Protein AF-A0A7W0YUR3-F1 (afdb_monomer_lite)

Structure (mmCIF, N/CA/C/O backbone):
data_AF-A0A7W0YUR3-F1
#
_entry.id   AF-A0A7W0YUR3-F1
#
loop_
_atom_site.group_PDB
_atom_site.id
_atom_site.type_symbol
_atom_site.label_atom_id
_atom_site.label_alt_id
_atom_site.label_comp_id
_atom_site.label_asym_id
_atom_site.label_entity_id
_atom_site.label_seq_id
_atom_site.pdbx_PDB_ins_code
_atom_site.Cartn_x
_atom_site.Cartn_y
_atom_site.Cartn_z
_atom_site.occupancy
_atom_site.B_iso_or_equiv
_atom_site.auth_seq_id
_atom_site.auth_comp_id
_atom_site.auth_asym_id
_atom_site.auth_atom_id
_atom_site.pdbx_PDB_model_num
ATOM 1 N N . VAL A 1 1 ? -38.633 -16.819 11.356 1.00 71.12 1 VAL A N 1
ATOM 2 C CA . VAL A 1 1 ? -40.010 -16.792 10.801 1.00 71.12 1 VAL A CA 1
ATOM 3 C C . VAL A 1 1 ? -40.725 -18.038 11.294 1.00 71.12 1 VAL A C 1
ATOM 5 O O . VAL A 1 1 ? -40.141 -19.106 11.137 1.00 71.12 1 VAL A O 1
ATOM 8 N N . PRO A 1 2 ? -41.912 -17.927 11.906 1.00 7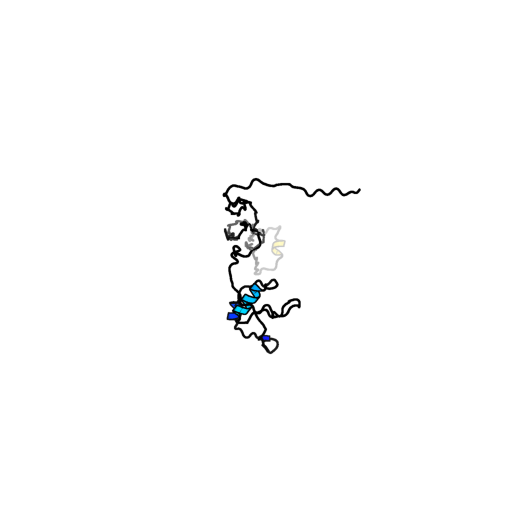2.00 2 PRO A N 1
ATOM 9 C CA . PRO A 1 2 ? -42.678 -19.082 12.373 1.00 72.00 2 PRO A CA 1
ATOM 10 C C . PRO A 1 2 ? -43.077 -20.022 11.225 1.00 72.00 2 PRO A C 1
ATOM 12 O O . PRO A 1 2 ? -43.450 -19.557 10.147 1.00 72.00 2 PRO A O 1
ATOM 15 N N . LEU A 1 3 ? -43.016 -21.337 11.463 1.00 72.31 3 LEU A N 1
ATOM 16 C CA . LEU A 1 3 ? -43.303 -22.373 10.456 1.00 72.31 3 LEU A CA 1
ATOM 17 C C . LEU A 1 3 ? -44.626 -23.121 10.681 1.00 72.31 3 LEU A C 1
ATOM 19 O O . LEU A 1 3 ? -44.983 -23.960 9.863 1.00 72.31 3 LEU A O 1
ATOM 23 N N . ARG A 1 4 ? -45.369 -22.794 11.750 1.00 63.25 4 ARG A N 1
ATOM 24 C CA . ARG A 1 4 ? -46.594 -23.491 12.202 1.00 63.25 4 ARG A CA 1
ATOM 25 C C . ARG A 1 4 ? -47.672 -23.659 11.122 1.00 63.25 4 ARG A C 1
ATOM 27 O O . ARG A 1 4 ? -48.471 -24.581 11.184 1.00 63.25 4 ARG A O 1
ATOM 34 N N . ASP A 1 5 ? -47.665 -22.782 10.124 1.00 63.81 5 ASP A N 1
ATOM 35 C CA . ASP A 1 5 ? -48.624 -22.751 9.019 1.00 63.81 5 ASP A CA 1
ATOM 36 C C . ASP A 1 5 ? -47.947 -22.817 7.636 1.00 63.81 5 ASP A C 1
ATOM 38 O O . ASP A 1 5 ? -48.575 -22.520 6.614 1.00 63.81 5 ASP A O 1
ATOM 42 N N . ALA A 1 6 ? -46.656 -23.164 7.592 1.00 73.06 6 ALA A N 1
ATOM 43 C CA . ALA A 1 6 ? -45.910 -23.292 6.349 1.00 73.06 6 ALA A CA 1
ATOM 44 C C . ALA A 1 6 ? -46.325 -24.564 5.597 1.00 73.06 6 ALA A C 1
ATOM 46 O O . ALA A 1 6 ? -46.452 -25.636 6.184 1.00 73.06 6 ALA A O 1
ATOM 47 N N . SER A 1 7 ? -46.526 -24.448 4.287 1.00 75.12 7 SER A N 1
ATOM 48 C CA . SER A 1 7 ? -46.815 -25.587 3.415 1.00 75.12 7 SER A CA 1
ATOM 49 C C . SER A 1 7 ? -45.568 -25.981 2.637 1.00 75.12 7 SER A C 1
ATOM 51 O O . SER A 1 7 ? -44.917 -25.116 2.047 1.00 75.12 7 SER A O 1
ATOM 53 N N . GLU A 1 8 ? -45.262 -27.269 2.577 1.00 77.88 8 GLU A N 1
ATOM 54 C CA . GLU A 1 8 ? -44.234 -27.789 1.681 1.00 77.88 8 GLU A CA 1
ATOM 55 C C . GLU A 1 8 ? -44.842 -28.072 0.301 1.00 77.88 8 GLU A C 1
ATOM 57 O O . GLU A 1 8 ? -45.860 -28.754 0.185 1.00 77.88 8 GLU A O 1
ATOM 62 N N . GLN A 1 9 ? -44.238 -27.518 -0.748 1.00 75.50 9 GLN A N 1
ATOM 63 C CA . GLN A 1 9 ? -44.627 -27.751 -2.136 1.00 75.50 9 GLN A CA 1
ATOM 64 C C . GLN A 1 9 ? -43.358 -27.922 -2.972 1.00 75.50 9 GLN A C 1
ATOM 66 O O . GLN A 1 9 ? -42.485 -27.059 -2.933 1.00 75.50 9 GLN A O 1
ATOM 71 N N . ASP A 1 10 ? -43.239 -29.036 -3.700 1.00 69.81 10 ASP A N 1
ATOM 72 C CA . ASP A 1 10 ? -42.103 -29.336 -4.590 1.00 69.81 10 ASP A CA 1
ATOM 73 C C . ASP A 1 10 ? -40.717 -29.215 -3.915 1.00 69.81 10 ASP A C 1
ATOM 75 O O . ASP A 1 10 ? -39.753 -28.732 -4.509 1.00 69.81 10 ASP A O 1
ATOM 79 N N . GLY A 1 11 ? -40.614 -29.624 -2.643 1.00 75.25 11 GLY A N 1
ATOM 80 C CA . GLY A 1 11 ? -39.379 -29.527 -1.852 1.00 75.25 11 GLY A CA 1
ATOM 81 C C . GLY A 1 11 ? -39.018 -28.104 -1.404 1.00 75.25 11 GLY A C 1
ATOM 82 O O . GLY A 1 11 ? -37.920 -27.879 -0.893 1.00 75.25 11 GLY A O 1
ATOM 83 N N . ALA A 1 12 ? -39.921 -27.133 -1.584 1.00 71.44 12 ALA A N 1
ATOM 84 C CA . ALA A 1 12 ? -39.782 -25.767 -1.099 1.00 71.44 12 ALA A CA 1
ATOM 85 C C . ALA A 1 12 ? -40.772 -25.482 0.040 1.00 71.44 12 ALA A C 1
ATOM 87 O O . ALA A 1 12 ? -41.981 -25.694 -0.076 1.00 71.44 12 ALA A O 1
ATOM 88 N N . LEU A 1 13 ? -40.252 -24.945 1.144 1.00 77.38 13 LEU A N 1
ATOM 89 C CA . LEU A 1 13 ? -41.055 -24.516 2.283 1.00 77.38 13 LEU A CA 1
ATOM 90 C C . LEU A 1 13 ? -41.658 -23.132 2.008 1.00 77.38 13 LEU A C 1
ATOM 92 O O . LEU A 1 13 ? -40.931 -22.152 1.827 1.00 77.38 13 LEU A O 1
ATOM 96 N N . ARG A 1 14 ? -42.989 -23.032 1.998 1.00 75.44 14 ARG A N 1
ATOM 97 C CA . ARG A 1 14 ? -43.714 -21.780 1.764 1.00 75.44 14 ARG A CA 1
ATOM 98 C C . ARG A 1 14 ? -44.382 -21.303 3.045 1.00 75.44 14 ARG A C 1
ATOM 100 O O . ARG A 1 14 ? -45.355 -21.891 3.506 1.00 75.44 14 ARG A O 1
ATOM 107 N N . ALA A 1 15 ? -43.876 -20.209 3.605 1.00 79.56 15 ALA A N 1
ATOM 108 C CA . ALA A 1 15 ? -44.543 -19.511 4.699 1.00 79.56 15 ALA A CA 1
ATOM 109 C C . ALA A 1 15 ? -45.752 -18.712 4.178 1.00 79.56 15 ALA A C 1
ATOM 111 O O . ALA A 1 15 ? -45.754 -18.251 3.036 1.00 79.56 15 ALA A O 1
ATOM 112 N N . ARG A 1 16 ? -46.763 -18.502 5.032 1.00 76.00 16 ARG A N 1
ATOM 113 C CA . ARG A 1 16 ? -47.953 -17.683 4.717 1.00 76.00 16 ARG A CA 1
ATOM 114 C C . ARG A 1 16 ? -47.702 -16.169 4.739 1.00 76.00 16 ARG A C 1
ATOM 116 O O . ARG A 1 16 ? -48.628 -15.404 4.501 1.00 76.00 16 ARG A O 1
ATOM 123 N N . PHE A 1 17 ? -46.474 -15.742 5.028 1.00 78.38 17 PHE A N 1
ATOM 124 C CA . PHE A 1 17 ? -46.096 -14.335 5.132 1.00 78.38 17 PHE A CA 1
ATOM 125 C C . PHE A 1 17 ? -45.313 -13.887 3.897 1.00 78.38 17 PHE A C 1
ATOM 127 O O . PHE A 1 17 ? -44.414 -14.593 3.431 1.00 78.38 17 PHE A O 1
ATOM 134 N N . ASP A 1 18 ? -45.629 -12.695 3.391 1.00 79.62 18 ASP A N 1
ATOM 135 C CA . ASP A 1 18 ? -44.917 -12.093 2.269 1.00 79.62 18 ASP A CA 1
ATOM 136 C C . ASP A 1 18 ? -43.477 -11.712 2.635 1.00 79.62 18 ASP A C 1
ATOM 138 O O . ASP A 1 18 ? -43.113 -11.474 3.791 1.00 79.62 18 ASP A O 1
ATOM 142 N N . LYS A 1 19 ? -42.634 -11.590 1.606 1.00 79.06 19 LYS A N 1
ATOM 143 C CA . LYS A 1 19 ? -41.211 -11.258 1.761 1.00 79.06 19 LYS A CA 1
ATOM 144 C C . LYS A 1 19 ? -40.979 -9.926 2.489 1.00 79.06 19 LYS A C 1
ATOM 146 O O . LYS A 1 19 ? -39.960 -9.800 3.160 1.00 79.06 19 LYS A O 1
ATOM 151 N N . ALA A 1 20 ? -41.890 -8.958 2.357 1.00 81.81 20 ALA A N 1
ATOM 152 C CA . ALA A 1 20 ? -41.814 -7.675 3.060 1.00 81.81 20 ALA A CA 1
ATOM 153 C C . ALA A 1 20 ? -41.947 -7.866 4.580 1.00 81.81 20 ALA A C 1
ATOM 155 O O . ALA A 1 20 ? -41.042 -7.499 5.320 1.00 81.81 20 ALA A O 1
ATOM 156 N N . THR A 1 21 ? -42.979 -8.588 5.026 1.00 81.06 21 THR A N 1
ATOM 157 C CA . THR A 1 21 ? -43.197 -8.935 6.440 1.00 81.06 21 THR A CA 1
ATOM 158 C C . THR A 1 21 ? -42.002 -9.674 7.044 1.00 81.06 21 THR A C 1
ATOM 160 O O . THR A 1 21 ? -41.601 -9.416 8.169 1.00 81.06 21 THR A O 1
ATOM 163 N N . VAL A 1 22 ? -41.354 -10.562 6.286 1.00 82.62 22 VAL A N 1
ATOM 164 C CA . VAL A 1 22 ? -40.148 -11.257 6.769 1.00 82.62 22 VAL A CA 1
ATOM 165 C C . VAL A 1 22 ? -38.948 -10.311 6.925 1.00 82.62 22 VAL A C 1
ATOM 167 O O . VAL A 1 22 ? -38.097 -10.521 7.789 1.00 82.62 22 VAL A O 1
ATOM 170 N N . LYS A 1 23 ? -38.839 -9.284 6.077 1.00 82.75 23 LYS A N 1
ATOM 171 C CA . LYS A 1 23 ? -37.716 -8.334 6.092 1.00 82.75 23 LYS A CA 1
ATOM 172 C C . LYS A 1 23 ? -37.847 -7.273 7.178 1.00 82.75 23 LYS A C 1
ATOM 174 O O . LYS A 1 23 ? -36.813 -6.864 7.715 1.00 82.75 23 LYS A O 1
ATOM 179 N N . ASP A 1 24 ? -39.081 -6.914 7.502 1.00 84.00 24 ASP A N 1
ATOM 180 C CA . ASP A 1 24 ? -39.438 -5.918 8.511 1.00 84.00 24 ASP A CA 1
ATOM 181 C C . ASP A 1 24 ? -39.603 -6.525 9.915 1.00 84.00 24 ASP A C 1
ATOM 183 O O . ASP A 1 24 ? -39.948 -5.819 10.862 1.00 84.00 24 ASP A O 1
ATOM 187 N N . ALA A 1 25 ? -39.345 -7.828 10.059 1.00 80.88 25 ALA A N 1
ATOM 188 C CA . ALA A 1 25 ? -39.360 -8.504 11.346 1.00 80.88 25 ALA A CA 1
ATOM 189 C C . ALA A 1 25 ? -38.307 -7.918 12.311 1.00 80.88 25 ALA A C 1
ATOM 191 O O . ALA A 1 25 ? -37.236 -7.486 11.855 1.00 80.88 25 ALA A O 1
ATOM 192 N N . PRO A 1 26 ? -38.572 -7.952 13.635 1.00 78.75 26 PRO A N 1
ATOM 193 C CA . PRO A 1 26 ? -37.612 -7.546 14.656 1.00 78.75 26 PRO A CA 1
ATOM 194 C C . PRO A 1 26 ? -36.240 -8.189 14.423 1.00 78.75 26 PRO A C 1
ATOM 196 O O . PRO A 1 26 ? -36.140 -9.382 14.121 1.00 78.75 26 PRO A O 1
ATOM 199 N N . LYS A 1 27 ? -35.175 -7.384 14.516 1.00 76.00 27 LYS A N 1
ATOM 200 C CA . LYS A 1 27 ? -33.793 -7.865 14.408 1.00 76.00 27 LYS A CA 1
ATOM 201 C C . LYS A 1 27 ? -33.426 -8.552 15.718 1.00 76.00 27 LYS A C 1
ATOM 203 O O . LYS A 1 27 ? -32.957 -7.896 16.636 1.00 76.00 27 LYS A O 1
ATOM 208 N N . LEU A 1 28 ? -33.703 -9.845 15.787 1.00 71.00 28 LEU A N 1
ATOM 209 C CA . LEU A 1 28 ? -33.245 -10.707 16.869 1.00 71.00 28 LEU A CA 1
ATOM 210 C C . LEU A 1 28 ? -31.874 -11.267 16.499 1.00 71.00 28 LEU A C 1
ATOM 212 O O . LEU A 1 28 ? -31.612 -11.523 15.315 1.00 71.00 28 LEU A O 1
ATOM 216 N N . ASP A 1 29 ? -31.009 -11.436 17.491 1.00 65.06 29 ASP A N 1
ATOM 217 C CA . ASP A 1 29 ? -29.685 -12.003 17.275 1.00 65.06 29 ASP A CA 1
ATOM 218 C C . ASP A 1 29 ? -29.817 -13.444 16.758 1.00 65.06 29 ASP A C 1
ATOM 220 O O . ASP A 1 29 ? -30.512 -14.281 17.329 1.00 65.06 29 ASP A O 1
ATOM 224 N N . ALA A 1 30 ? -29.189 -13.726 15.613 1.00 57.97 30 ALA A N 1
ATOM 225 C CA . ALA A 1 30 ? -29.299 -15.018 14.930 1.00 57.97 30 ALA A CA 1
ATOM 226 C C . ALA A 1 30 ? -28.316 -16.077 15.465 1.00 57.97 30 ALA A C 1
ATOM 228 O O . ALA A 1 30 ? -28.402 -17.239 15.069 1.00 57.97 30 ALA A O 1
ATOM 229 N N . ASP A 1 31 ? -27.397 -15.677 16.349 1.00 57.78 31 ASP A N 1
ATOM 230 C CA . ASP A 1 31 ? -26.282 -16.491 16.843 1.00 57.78 31 ASP A CA 1
ATOM 231 C C . ASP A 1 31 ? -26.504 -16.965 18.296 1.00 57.78 31 ASP A C 1
ATOM 233 O O . ASP A 1 31 ? -25.612 -16.883 19.141 1.00 57.78 31 ASP A O 1
ATOM 237 N N . GLY A 1 32 ? -27.703 -17.476 18.600 1.00 64.69 32 GLY A N 1
ATOM 238 C CA . GLY A 1 32 ? -28.046 -18.004 19.925 1.00 64.69 32 GLY A CA 1
ATOM 239 C C . GLY A 1 32 ? -29.458 -18.589 20.028 1.00 64.69 32 GLY A C 1
ATOM 240 O O . GLY A 1 32 ? -30.222 -18.597 19.061 1.00 64.69 32 GLY A O 1
ATOM 241 N N . GLU A 1 33 ? -29.804 -19.104 21.210 1.00 69.75 33 GLU A N 1
ATOM 242 C CA . GLU A 1 33 ? -31.198 -19.395 21.559 1.00 69.75 33 GLU A CA 1
ATOM 243 C C . GLU A 1 33 ? -31.928 -18.071 21.807 1.00 69.75 33 GLU A C 1
ATOM 245 O O . GLU A 1 33 ? -31.451 -17.235 22.573 1.00 69.75 33 GLU A O 1
ATOM 250 N N . LEU A 1 34 ? -33.072 -17.870 21.147 1.00 72.56 34 LEU A N 1
ATOM 251 C CA . LEU A 1 34 ? -33.924 -16.708 21.400 1.00 72.56 34 LEU A CA 1
ATOM 252 C C . LEU A 1 34 ? -34.422 -16.764 22.847 1.00 72.56 34 LEU A C 1
ATOM 254 O O . LEU A 1 34 ? -34.925 -17.800 23.286 1.00 72.56 34 LEU A O 1
ATOM 258 N N . SER A 1 35 ? -34.320 -15.659 23.584 1.00 78.06 35 SER A N 1
ATOM 259 C CA . SER A 1 35 ? -34.939 -15.585 24.907 1.00 78.06 35 SER A CA 1
ATOM 260 C C . SER A 1 35 ? -36.468 -15.614 24.795 1.00 78.06 35 SER A C 1
ATOM 262 O O . SER A 1 35 ? -37.045 -15.211 23.786 1.00 78.06 35 SER A O 1
ATOM 264 N N . GLN A 1 36 ? -37.153 -16.013 25.869 1.00 79.50 36 GLN A N 1
ATOM 265 C CA . GLN A 1 36 ? -38.626 -16.039 25.925 1.00 79.50 36 GLN A CA 1
ATOM 266 C C . GLN A 1 36 ? -39.261 -14.673 25.604 1.00 79.50 36 GLN A C 1
ATOM 268 O O . GLN A 1 36 ? -40.321 -14.591 24.984 1.00 79.50 36 GLN A O 1
ATOM 273 N N . ARG A 1 37 ? -38.595 -13.573 25.987 1.00 78.25 37 ARG A N 1
ATOM 274 C CA . ARG A 1 37 ? -39.045 -12.209 25.674 1.00 78.25 37 ARG A CA 1
ATOM 275 C C . ARG A 1 37 ? -38.966 -11.929 24.172 1.00 78.25 37 ARG A C 1
ATOM 277 O O . ARG A 1 37 ? -39.924 -11.419 23.597 1.00 78.25 37 ARG A O 1
ATOM 284 N N . GLU A 1 38 ? -37.852 -12.290 23.547 1.00 79.12 38 GLU A N 1
ATOM 285 C CA . GLU A 1 38 ? -37.618 -12.101 22.112 1.00 79.12 38 GLU A CA 1
ATOM 286 C C . GLU A 1 38 ? -38.518 -13.005 21.262 1.00 79.12 38 GLU A C 1
ATOM 288 O O . GLU A 1 38 ? -39.049 -12.571 20.239 1.00 79.12 38 GLU A O 1
ATOM 293 N N . GLU A 1 39 ? -38.754 -14.243 21.704 1.00 77.00 39 GLU A N 1
ATOM 294 C CA . GLU A 1 39 ? -39.712 -15.145 21.069 1.00 77.00 39 GLU A CA 1
ATOM 295 C C . GLU A 1 39 ? -41.136 -14.574 21.148 1.00 77.00 39 GLU A C 1
ATOM 297 O O . GLU A 1 39 ? -41.832 -14.510 20.132 1.00 77.00 39 GLU A O 1
ATOM 302 N N . GLY A 1 40 ? -41.548 -14.053 22.307 1.00 79.81 40 GLY A N 1
ATOM 303 C CA . GLY A 1 40 ? -42.843 -13.388 22.460 1.00 79.81 40 GLY A CA 1
ATOM 304 C C . GLY A 1 40 ? -43.019 -12.167 21.548 1.00 79.81 40 GLY A C 1
ATOM 305 O O . GLY A 1 40 ? -44.095 -11.963 20.979 1.00 79.81 40 GLY A O 1
ATOM 306 N N . GLU A 1 41 ? -41.971 -11.363 21.360 1.00 81.00 41 GLU A N 1
ATOM 307 C CA . GLU A 1 41 ? -41.973 -10.231 20.422 1.00 81.00 41 GLU A CA 1
ATOM 308 C C . GLU A 1 41 ? -42.066 -10.688 18.961 1.00 81.00 41 GLU A C 1
ATOM 310 O O . GLU A 1 41 ? -42.840 -10.121 18.180 1.00 81.00 41 GLU A O 1
ATOM 315 N N . LEU A 1 42 ? -41.345 -11.754 18.598 1.00 82.88 42 LEU A N 1
ATOM 316 C CA . LEU A 1 42 ? -41.402 -12.354 17.268 1.00 82.88 42 LEU A CA 1
ATOM 317 C C . LEU A 1 42 ? -42.810 -12.868 16.952 1.00 82.88 42 LEU A C 1
ATOM 319 O O . LEU A 1 42 ? -43.352 -12.570 15.890 1.00 82.88 42 LEU A O 1
ATOM 323 N N . TYR A 1 43 ? -43.422 -13.620 17.867 1.00 81.81 43 TYR A N 1
ATOM 324 C CA . TYR A 1 43 ? -44.754 -14.196 17.665 1.00 81.81 43 TYR A CA 1
ATOM 325 C C . TYR A 1 43 ? -45.823 -13.107 17.578 1.00 81.81 43 TYR A C 1
ATOM 327 O O . TYR A 1 43 ? -46.662 -13.151 16.677 1.00 81.81 43 TYR A O 1
ATOM 335 N N . ARG A 1 44 ? -45.728 -12.068 18.420 1.00 82.06 44 ARG A N 1
ATOM 336 C CA . ARG A 1 44 ? -46.613 -10.896 18.363 1.00 82.06 44 ARG A CA 1
ATOM 337 C C . ARG A 1 44 ? -46.530 -10.178 17.019 1.00 82.06 44 ARG A C 1
ATOM 339 O O . ARG A 1 44 ? -47.563 -9.794 16.477 1.00 82.06 44 ARG A O 1
ATOM 346 N N . TYR A 1 45 ? -45.329 -10.033 16.461 1.00 83.06 45 TYR A N 1
ATOM 347 C CA . TYR A 1 45 ? -45.128 -9.421 15.147 1.00 83.06 45 TYR A CA 1
ATOM 348 C C . TYR A 1 45 ? -45.807 -10.215 14.016 1.00 83.06 45 TYR A C 1
ATOM 350 O O . TYR A 1 45 ? -46.382 -9.626 13.103 1.00 83.06 45 TYR A O 1
ATOM 358 N N . TYR A 1 46 ? -45.800 -11.548 14.097 1.00 82.12 46 TYR A N 1
ATOM 359 C CA . TYR A 1 46 ? -46.488 -12.420 13.136 1.00 82.12 46 TYR A CA 1
ATOM 360 C C . TYR A 1 46 ? -47.971 -12.669 13.468 1.00 82.12 46 TYR A C 1
ATOM 362 O O . TYR A 1 46 ? -48.624 -13.446 12.772 1.00 82.12 46 TYR A O 1
ATOM 370 N N . GLY A 1 47 ? -48.515 -12.015 14.503 1.00 75.56 47 GLY A N 1
ATOM 371 C CA . GLY A 1 47 ? -49.911 -12.167 14.923 1.00 75.56 47 GLY A CA 1
ATOM 372 C C . GLY A 1 47 ? -50.244 -13.549 15.491 1.00 75.56 47 GLY A C 1
ATOM 373 O O . GLY A 1 47 ? -51.393 -13.979 15.417 1.00 75.56 47 GLY A O 1
ATOM 374 N N . LEU A 1 48 ? -49.247 -14.264 16.018 1.00 76.44 48 LEU A N 1
ATOM 375 C CA . LEU A 1 48 ? -49.415 -15.573 16.640 1.00 76.44 48 LEU A CA 1
ATOM 376 C C . LEU A 1 48 ? -49.566 -15.420 18.153 1.00 76.44 48 LEU A C 1
ATOM 378 O O . LEU A 1 48 ? -48.852 -14.636 18.780 1.00 76.44 48 LEU A O 1
ATOM 382 N N . GLU A 1 49 ? -50.471 -16.200 18.745 1.00 65.94 49 GLU A N 1
ATOM 383 C CA . GLU A 1 49 ? -50.545 -16.310 20.200 1.00 65.94 49 GLU A CA 1
ATOM 384 C C . GLU A 1 49 ? -49.264 -16.954 20.731 1.00 65.94 49 GLU A C 1
ATOM 386 O O . GLU A 1 49 ? -48.887 -18.056 20.325 1.00 65.94 49 GLU A O 1
ATOM 391 N N . TYR A 1 50 ? -48.594 -16.232 21.627 1.00 64.75 50 TYR A N 1
ATOM 392 C CA . TYR A 1 50 ? -47.464 -16.724 22.397 1.00 64.75 50 TYR A CA 1
ATOM 393 C C . TYR A 1 50 ? -47.981 -17.168 23.763 1.00 64.75 50 TYR A C 1
ATOM 395 O O . TYR A 1 50 ? -48.522 -16.358 24.516 1.00 64.75 50 TYR A O 1
ATOM 403 N N . SER A 1 51 ? -47.824 -18.451 24.075 1.00 62.16 51 SER A N 1
ATOM 404 C CA . SER A 1 51 ? -48.117 -19.001 25.395 1.00 62.16 51 SER A CA 1
ATOM 405 C C . SER A 1 51 ? -46.864 -19.661 25.944 1.00 62.16 51 SER A C 1
ATOM 407 O O . SER A 1 51 ? -46.354 -20.595 25.326 1.00 62.16 51 SER A O 1
ATOM 409 N N . GLU A 1 52 ? -46.423 -19.245 27.130 1.00 56.62 52 GLU A N 1
ATOM 410 C CA . GLU A 1 52 ? -45.293 -19.872 27.833 1.00 56.62 52 GLU A CA 1
ATOM 411 C C . GLU A 1 52 ? -45.552 -21.359 28.128 1.00 56.62 52 GLU A C 1
ATOM 413 O O . GLU A 1 52 ? -44.623 -22.144 28.239 1.00 56.62 52 GLU A O 1
ATOM 418 N N . ALA A 1 53 ? -46.822 -21.774 28.173 1.00 56.12 53 ALA A N 1
ATOM 419 C CA . ALA A 1 53 ? -47.236 -23.162 28.365 1.00 56.12 53 ALA A CA 1
ATOM 420 C C . ALA A 1 53 ? -47.168 -24.043 27.093 1.00 56.12 53 ALA A C 1
ATOM 422 O O . ALA A 1 53 ? -47.500 -25.224 27.166 1.00 56.12 53 ALA A O 1
ATOM 423 N N . GLY A 1 54 ? -46.803 -23.492 25.929 1.00 52.16 54 GLY A N 1
ATOM 424 C CA . GLY A 1 54 ? -46.951 -24.158 24.625 1.00 52.16 54 GLY A CA 1
ATOM 425 C C . GLY A 1 54 ? -45.860 -23.839 23.601 1.00 52.16 54 GLY A C 1
ATOM 426 O O . GLY A 1 54 ? -46.111 -23.937 22.400 1.00 52.16 54 GLY A O 1
ATOM 427 N N . SER A 1 55 ? -44.671 -23.431 24.042 1.00 47.03 55 SER A N 1
ATOM 428 C CA . SER A 1 55 ? -43.494 -23.318 23.179 1.00 47.03 55 SER A CA 1
ATOM 429 C C . SER A 1 55 ? -42.934 -24.713 22.867 1.00 47.03 55 SER A C 1
ATOM 431 O O . SER A 1 55 ? -42.591 -25.485 23.758 1.00 47.03 55 SER A O 1
ATOM 433 N N . ASP A 1 56 ? -42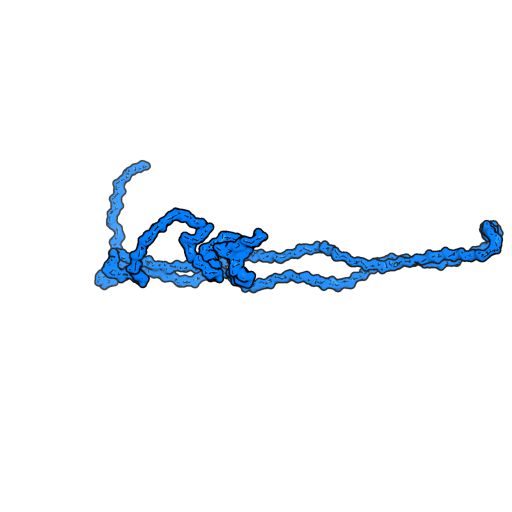.795 -25.037 21.578 1.00 51.66 56 ASP A N 1
ATOM 434 C CA . ASP A 1 56 ? -42.273 -26.319 21.050 1.00 51.66 56 ASP A CA 1
ATOM 435 C C . ASP A 1 56 ? -40.743 -26.485 21.266 1.00 51.66 56 ASP A C 1
ATOM 437 O O . ASP A 1 56 ? -40.050 -27.273 20.621 1.00 51.66 56 ASP A O 1
ATOM 441 N N . LYS A 1 57 ? -40.183 -25.687 22.179 1.00 50.97 57 LYS A N 1
ATOM 442 C CA . LYS A 1 57 ? -38.776 -25.629 22.565 1.00 50.97 57 LYS A CA 1
ATOM 443 C C . LYS A 1 57 ? -38.703 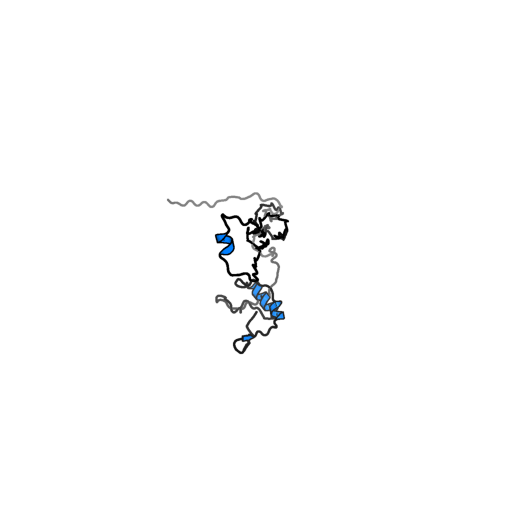-25.564 24.093 1.00 50.97 57 LYS A C 1
ATOM 445 O O . LYS A 1 57 ? -38.670 -24.492 24.678 1.00 50.97 57 LYS A O 1
ATOM 450 N N . GLY A 1 58 ? -38.655 -26.747 24.703 1.00 47.31 58 GLY A N 1
ATOM 451 C CA . GLY A 1 58 ? -38.011 -26.993 25.994 1.00 47.31 58 GLY A CA 1
ATOM 452 C C . GLY A 1 58 ? -38.634 -26.331 27.223 1.00 47.31 58 GLY A C 1
ATOM 453 O O . GLY A 1 58 ? -38.166 -25.292 27.674 1.00 47.31 58 GLY A O 1
ATOM 454 N N . LEU A 1 59 ? -39.559 -27.041 27.870 1.00 44.75 59 LEU A N 1
ATOM 455 C CA . LEU A 1 59 ? -39.778 -26.917 29.311 1.00 44.75 59 LEU A CA 1
ATOM 456 C C . LEU A 1 59 ? -39.749 -28.311 29.961 1.00 44.75 59 LEU A C 1
ATOM 458 O O . LEU A 1 59 ? -40.243 -29.266 29.356 1.00 44.75 59 LEU A O 1
ATOM 462 N N . PRO A 1 60 ? -39.167 -28.459 31.167 1.00 40.22 60 PRO A N 1
ATOM 463 C CA . PRO A 1 60 ? -39.324 -29.668 31.963 1.00 40.22 60 PRO A CA 1
ATOM 464 C C . PRO A 1 60 ? -40.774 -29.794 32.453 1.00 40.22 60 PRO A C 1
ATOM 466 O O . PRO A 1 60 ? -41.397 -28.816 32.865 1.00 40.22 60 PRO A O 1
ATOM 469 N N . GLU A 1 61 ? -41.295 -31.020 32.399 1.00 42.12 61 GLU A N 1
ATOM 470 C CA . GLU A 1 61 ? -42.589 -31.421 32.954 1.00 42.12 61 GLU A CA 1
ATOM 471 C C . GLU A 1 61 ? -42.753 -30.992 34.418 1.00 42.12 61 GLU A C 1
ATOM 473 O O . GLU A 1 61 ? -41.914 -31.305 35.264 1.00 42.12 61 GLU A O 1
ATOM 478 N N . GLY A 1 62 ? -43.910 -30.407 34.741 1.00 38.59 62 GLY A N 1
ATOM 479 C CA . GLY A 1 62 ? -44.471 -30.510 36.086 1.00 38.59 62 GLY A CA 1
ATOM 480 C C . GLY A 1 62 ? -45.338 -29.335 36.524 1.00 38.59 62 GLY A C 1
ATOM 481 O O . GLY A 1 62 ? -44.817 -28.307 36.936 1.00 38.59 62 GLY A O 1
ATOM 482 N N . GLY A 1 63 ? -46.660 -29.550 36.562 1.00 35.25 63 GLY A N 1
ATOM 483 C CA . GLY A 1 63 ? -47.530 -28.879 37.538 1.00 35.25 63 GLY A CA 1
ATOM 484 C C . GLY A 1 63 ? -48.742 -28.115 36.998 1.00 35.25 63 GLY A C 1
ATOM 485 O O . GLY A 1 63 ? -48.720 -26.897 36.894 1.00 35.25 63 GLY A O 1
ATOM 486 N N . VAL A 1 64 ? -49.832 -28.850 36.752 1.00 36.88 64 VAL A N 1
ATOM 487 C CA . VAL A 1 64 ? -51.241 -28.508 37.081 1.00 36.88 64 VAL A CA 1
ATOM 488 C C . VAL A 1 64 ? -51.398 -27.512 38.251 1.00 36.88 64 VAL A C 1
ATOM 490 O O . VAL A 1 64 ? -50.582 -27.515 39.159 1.00 36.88 64 VAL A O 1
ATOM 493 N N . SER A 1 65 ? -52.467 -26.747 38.473 1.00 34.88 65 SER A N 1
ATOM 494 C CA . SER A 1 65 ? -53.741 -26.394 37.835 1.00 34.88 65 SER A CA 1
ATOM 495 C C . SER A 1 65 ? -54.459 -25.537 38.895 1.00 34.88 65 SER A C 1
ATOM 497 O O . SER A 1 65 ? -54.393 -25.865 40.074 1.00 34.88 65 SER A O 1
ATOM 499 N N . THR A 1 66 ? -55.213 -24.523 38.468 1.00 37.22 66 THR A N 1
ATOM 500 C CA . THR A 1 66 ? -56.381 -23.947 39.171 1.00 37.22 66 THR A CA 1
ATOM 501 C C . THR A 1 66 ? -56.177 -23.325 40.558 1.00 37.22 66 THR A C 1
ATOM 503 O O . THR A 1 66 ? -56.081 -24.003 41.574 1.00 37.22 66 THR A O 1
ATOM 506 N N . GLY A 1 67 ? -56.331 -22.003 40.615 1.00 33.22 67 GLY A N 1
ATOM 507 C CA . GLY A 1 67 ? -56.482 -21.272 41.868 1.00 33.22 67 GLY A CA 1
ATOM 508 C C . GLY A 1 67 ? -57.024 -19.873 41.634 1.00 33.22 67 GLY A C 1
ATOM 509 O O . GLY A 1 67 ? -56.304 -18.891 41.745 1.00 33.22 67 GLY A O 1
ATOM 510 N N . GLN A 1 68 ? -58.301 -19.796 41.271 1.00 45.47 68 GLN A N 1
ATOM 511 C CA . GLN A 1 68 ? -59.088 -18.573 41.322 1.00 45.47 68 GLN A CA 1
ATOM 512 C C . GLN A 1 68 ? -59.081 -18.030 42.757 1.00 45.47 68 GLN A C 1
ATOM 514 O O . GLN A 1 68 ? -59.721 -18.601 43.636 1.00 45.47 68 GLN A O 1
ATOM 519 N N . THR A 1 69 ? -58.424 -16.894 42.970 1.00 35.62 69 THR A N 1
ATOM 520 C CA . THR A 1 69 ? -58.830 -15.929 43.992 1.00 35.62 69 THR A CA 1
ATOM 521 C C . THR A 1 69 ? -58.678 -14.526 43.434 1.00 35.62 69 THR A C 1
ATOM 523 O O . THR A 1 69 ? -57.592 -13.954 43.423 1.00 35.62 69 THR A O 1
ATOM 526 N N . ASP A 1 70 ? -59.812 -13.966 43.019 1.00 47.12 70 ASP A N 1
ATOM 527 C CA . ASP A 1 70 ? -60.130 -12.566 43.262 1.00 47.12 70 ASP A CA 1
ATOM 528 C C . ASP A 1 70 ? -59.748 -12.204 44.702 1.00 47.12 70 ASP A C 1
ATOM 530 O O . ASP A 1 70 ? -60.454 -12.555 45.653 1.00 47.12 70 ASP A O 1
ATOM 534 N N . ARG A 1 71 ? -58.621 -11.512 44.873 1.00 42.53 71 ARG A N 1
ATOM 535 C CA . ARG A 1 71 ? -58.415 -10.606 46.002 1.00 42.53 71 ARG A CA 1
ATOM 536 C C . ARG A 1 71 ? -57.269 -9.647 45.707 1.00 42.53 71 ARG A C 1
ATOM 538 O O . ARG A 1 71 ? -56.115 -10.041 45.708 1.00 42.53 71 ARG A O 1
ATOM 545 N N . GLY A 1 72 ? -57.646 -8.393 45.475 1.00 38.12 72 GLY A N 1
ATOM 546 C CA . GLY A 1 72 ? -56.882 -7.199 45.819 1.00 38.12 72 GLY A CA 1
ATOM 547 C C . GLY A 1 72 ? -55.423 -7.155 45.378 1.00 38.12 72 GLY A C 1
ATOM 548 O O . GLY A 1 72 ? -54.539 -7.609 46.094 1.00 38.12 72 GLY A O 1
ATOM 549 N N . VAL A 1 73 ? -55.159 -6.391 44.317 1.00 49.31 73 VAL A N 1
ATOM 550 C CA . VAL A 1 73 ? -53.972 -5.526 44.312 1.00 49.31 73 VAL A CA 1
ATOM 551 C C . VAL A 1 73 ? -54.199 -4.481 45.405 1.00 49.31 73 VAL A C 1
ATOM 553 O O . VAL A 1 73 ? -54.650 -3.367 45.158 1.00 49.31 73 VAL A O 1
ATOM 556 N N . VAL A 1 74 ? -53.997 -4.894 46.650 1.00 48.44 74 VAL A N 1
ATOM 557 C CA . VAL A 1 74 ? -53.714 -3.981 47.743 1.00 48.44 74 VAL A CA 1
ATOM 558 C C . VAL A 1 74 ? -52.202 -3.865 47.683 1.00 48.44 74 VAL A C 1
ATOM 560 O O . VAL A 1 74 ? -51.504 -4.873 47.798 1.00 48.44 74 VAL A O 1
ATOM 563 N N . GLY A 1 75 ? -51.679 -2.661 47.442 1.00 47.62 75 GLY A N 1
ATOM 564 C CA . GLY A 1 75 ? -50.335 -2.381 47.929 1.00 47.62 75 GLY A CA 1
ATOM 565 C C . GLY A 1 75 ? -50.346 -2.817 49.386 1.00 47.62 75 GLY A C 1
ATOM 566 O O . GLY A 1 75 ? -51.223 -2.374 50.127 1.00 47.62 75 GLY A O 1
ATOM 567 N N . ASN A 1 76 ? -49.504 -3.786 49.742 1.00 50.62 76 ASN A N 1
ATOM 568 C CA . ASN A 1 76 ? -49.378 -4.237 51.118 1.00 50.62 76 ASN A CA 1
ATOM 569 C C . ASN A 1 76 ? -48.777 -3.060 51.886 1.00 50.62 76 ASN A C 1
ATOM 571 O O . ASN A 1 76 ? -47.566 -2.934 52.039 1.00 50.62 76 ASN A O 1
ATOM 575 N N . ASP A 1 77 ? -49.647 -2.143 52.284 1.00 52.75 77 ASP A N 1
ATOM 576 C CA . ASP A 1 77 ? -49.412 -1.238 53.376 1.00 52.75 77 ASP A CA 1
ATOM 577 C C . ASP A 1 77 ? -49.235 -2.160 54.583 1.00 52.75 77 ASP A C 1
ATOM 579 O O . ASP A 1 77 ? -50.194 -2.733 55.103 1.00 52.75 77 ASP A O 1
ATOM 583 N N . VAL A 1 78 ? -47.980 -2.420 54.948 1.00 55.25 78 VAL A N 1
ATOM 584 C CA . VAL A 1 78 ? -47.609 -3.274 56.086 1.00 55.25 78 VAL A CA 1
ATOM 585 C C . VAL A 1 78 ? -48.019 -2.658 57.433 1.00 55.25 78 VAL A C 1
ATOM 587 O O . VAL A 1 78 ? -47.665 -3.182 58.479 1.00 55.25 78 VAL A O 1
ATOM 590 N N . SER A 1 79 ? -48.831 -1.594 57.434 1.00 56.34 79 SER A N 1
ATOM 591 C CA . SER A 1 79 ? -49.480 -1.034 58.620 1.00 56.34 79 SER A CA 1
ATOM 592 C C . SER A 1 79 ? -50.960 -1.452 58.738 1.00 56.34 79 SER A C 1
ATOM 594 O O . SER A 1 79 ? -51.865 -0.662 59.005 1.00 56.34 79 SER A O 1
ATOM 596 N N . GLY A 1 80 ? -51.250 -2.740 58.543 1.00 48.50 80 GLY A N 1
ATOM 597 C CA . GLY A 1 80 ? -52.563 -3.315 58.850 1.00 48.50 80 GLY A CA 1
ATOM 598 C C . GLY A 1 80 ? -52.709 -3.627 60.345 1.00 48.50 80 GLY A C 1
ATOM 599 O O . GLY A 1 80 ? -51.863 -4.308 60.913 1.00 48.50 80 GLY A O 1
ATOM 600 N N . ARG A 1 81 ? -53.811 -3.172 60.965 1.00 55.59 81 ARG A N 1
ATOM 601 C CA . ARG A 1 81 ? -54.175 -3.241 62.406 1.00 55.59 81 ARG A CA 1
ATOM 602 C C . ARG A 1 81 ? -54.228 -4.644 63.058 1.00 55.59 81 ARG A C 1
ATOM 604 O O . ARG A 1 81 ? -54.643 -4.746 64.198 1.00 55.59 81 ARG A O 1
ATOM 611 N N . GLU A 1 82 ? -53.800 -5.711 62.399 1.00 57.72 82 GLU A N 1
ATOM 612 C CA . GLU A 1 82 ? -53.734 -7.060 62.992 1.00 57.72 82 GLU A CA 1
ATOM 613 C C . GLU A 1 82 ? -52.483 -7.792 62.466 1.00 57.72 82 GLU A C 1
ATOM 615 O O . GLU A 1 82 ? -52.572 -8.872 61.887 1.00 57.72 82 GLU A O 1
ATOM 620 N N . THR A 1 83 ? -51.318 -7.154 62.581 1.00 51.06 83 THR A N 1
ATOM 621 C CA . THR A 1 83 ? -50.012 -7.777 62.306 1.00 51.06 83 THR A CA 1
ATOM 622 C C . THR A 1 83 ? -49.333 -8.024 63.656 1.00 51.06 83 THR A C 1
ATOM 624 O O . THR A 1 83 ? -49.537 -7.220 64.565 1.00 51.06 83 THR A O 1
ATOM 627 N N . ASP A 1 84 ? -48.594 -9.131 63.809 1.00 59.22 84 ASP A N 1
ATOM 628 C CA . ASP A 1 84 ? -47.776 -9.438 64.999 1.00 59.22 84 ASP A CA 1
ATOM 629 C C . ASP A 1 84 ? -46.976 -8.207 65.492 1.00 59.22 84 ASP A C 1
ATOM 631 O O . ASP A 1 84 ? -46.709 -7.312 64.690 1.00 59.22 84 ASP A O 1
ATOM 635 N N . ASP A 1 85 ? -46.568 -8.172 66.777 1.00 67.38 85 ASP A N 1
ATOM 636 C CA . ASP A 1 85 ? -45.700 -7.154 67.432 1.00 67.38 85 ASP A CA 1
ATOM 637 C C . ASP A 1 85 ? -44.288 -7.039 66.785 1.00 67.38 85 ASP A C 1
ATOM 639 O O . ASP A 1 85 ? -43.249 -7.094 67.443 1.00 67.38 85 ASP A O 1
ATOM 643 N N . ALA A 1 86 ? -44.214 -6.923 65.464 1.00 71.62 86 ALA A N 1
ATOM 644 C CA . ALA A 1 86 ? -43.018 -6.913 64.649 1.00 71.62 86 ALA A CA 1
ATOM 645 C C . ALA A 1 86 ? -43.062 -5.707 63.706 1.00 71.62 86 ALA A C 1
ATOM 647 O O . ALA A 1 86 ? -44.022 -5.499 62.965 1.00 71.62 86 ALA A O 1
ATOM 648 N N . MET A 1 87 ? -41.988 -4.919 63.709 1.00 78.81 87 MET A N 1
ATOM 649 C CA . MET A 1 87 ? -41.779 -3.833 62.752 1.00 78.81 87 MET A CA 1
ATOM 650 C C . MET A 1 87 ? -40.754 -4.256 61.696 1.00 78.81 87 MET A C 1
ATOM 652 O O . MET A 1 87 ? -39.759 -4.905 62.015 1.00 78.81 87 MET A O 1
ATOM 656 N N . THR A 1 88 ? -40.983 -3.872 60.437 1.00 86.62 88 THR A N 1
ATOM 657 C CA . THR A 1 88 ? -40.026 -4.067 59.334 1.00 86.62 88 THR A CA 1
ATOM 658 C C . THR A 1 88 ? -39.346 -2.741 59.013 1.00 86.62 88 THR A C 1
ATOM 660 O O . THR A 1 88 ? -40.023 -1.732 58.853 1.00 86.62 88 THR A O 1
ATOM 663 N N . ARG A 1 89 ? -38.014 -2.757 58.908 1.00 86.19 89 ARG A N 1
ATOM 664 C CA . ARG A 1 89 ? -37.185 -1.628 58.464 1.00 86.19 89 ARG A CA 1
ATOM 665 C C . ARG A 1 89 ? -36.772 -1.839 57.009 1.00 86.19 89 ARG A C 1
ATOM 667 O O . ARG A 1 89 ? -36.305 -2.924 56.667 1.00 86.19 89 ARG A O 1
ATOM 674 N N . SER A 1 90 ? -36.860 -0.788 56.202 1.00 86.06 90 SER A N 1
ATOM 675 C CA . SER A 1 90 ? -36.433 -0.762 54.801 1.00 86.06 90 SER A CA 1
ATOM 676 C C . SER A 1 90 ? -35.192 0.114 54.591 1.00 86.06 90 SER A C 1
ATOM 678 O O . SER A 1 90 ? -34.971 1.108 55.290 1.00 86.06 90 SER A O 1
ATOM 680 N N . GLU A 1 91 ? -34.381 -0.245 53.598 1.00 89.88 91 GLU A N 1
ATOM 681 C CA . GLU A 1 91 ? -33.188 0.491 53.165 1.00 89.88 91 GLU A CA 1
ATOM 682 C C . GLU A 1 91 ? -33.167 0.599 51.634 1.00 89.88 91 GLU A C 1
ATOM 684 O O . GLU A 1 91 ? -33.531 -0.346 50.932 1.00 89.88 91 GLU A O 1
ATOM 689 N N . GLU A 1 92 ? -32.783 1.767 51.112 1.00 92.19 92 GLU A N 1
ATOM 690 C CA . GLU A 1 92 ? -32.604 1.996 49.677 1.00 92.19 92 GLU A CA 1
ATOM 691 C C . GLU A 1 92 ? -31.224 1.503 49.210 1.00 92.19 92 GLU A C 1
ATOM 693 O O . GLU A 1 92 ? -30.192 1.885 49.757 1.00 92.19 92 GLU A O 1
ATOM 698 N N . GLU A 1 93 ? -31.192 0.705 48.139 1.00 92.62 93 GLU A N 1
ATOM 699 C CA . GLU A 1 93 ? -29.953 0.215 47.523 1.00 92.62 93 GLU A CA 1
ATOM 700 C C . GLU A 1 93 ? -29.606 1.003 46.248 1.00 92.62 93 GLU A C 1
ATOM 702 O O . GLU A 1 93 ? -30.391 1.046 45.296 1.00 92.62 93 GLU A O 1
ATOM 707 N N . LEU A 1 94 ? -28.392 1.565 46.174 1.00 94.50 94 LEU A N 1
ATOM 708 C CA . LEU A 1 94 ? -27.882 2.206 44.958 1.00 94.50 94 LEU A CA 1
ATOM 709 C C . LEU A 1 94 ? -27.284 1.168 43.996 1.00 94.50 94 LEU A C 1
ATOM 711 O O . LEU A 1 94 ? -26.336 0.460 44.333 1.00 94.50 94 LEU A O 1
ATOM 715 N N . ARG A 1 95 ? -27.782 1.132 42.754 1.00 92.19 95 ARG A N 1
ATOM 716 C CA . ARG A 1 95 ? -27.235 0.299 41.670 1.00 92.19 95 ARG A CA 1
ATOM 717 C C . ARG A 1 95 ? -26.633 1.181 40.584 1.00 92.19 95 ARG A C 1
ATOM 719 O O . ARG A 1 95 ? -27.350 1.939 39.937 1.00 92.19 95 ARG A O 1
ATOM 726 N N . VAL A 1 96 ? -25.326 1.057 40.363 1.00 93.81 96 VAL A N 1
ATOM 727 C CA . VAL A 1 96 ? -24.595 1.820 39.341 1.00 93.81 96 VAL A CA 1
ATOM 728 C C . VAL A 1 96 ? -24.159 0.889 38.215 1.00 93.81 96 VAL A C 1
ATOM 730 O O . VAL A 1 96 ? -23.645 -0.201 38.458 1.00 93.81 96 VAL A O 1
ATOM 733 N N . GLY A 1 97 ? -24.356 1.332 36.976 1.00 92.25 97 GLY A N 1
ATOM 734 C CA . GLY A 1 97 ? -23.912 0.644 35.769 1.00 92.25 97 GLY A CA 1
ATOM 735 C C . GLY A 1 97 ? -23.388 1.636 34.738 1.00 92.25 97 GLY A C 1
ATOM 736 O O . GLY A 1 97 ? -23.477 2.851 34.918 1.00 92.25 97 GLY A O 1
ATOM 737 N N . THR A 1 98 ? -22.839 1.124 33.644 1.00 94.81 98 THR A N 1
ATOM 738 C CA . THR A 1 98 ? -22.365 1.939 32.522 1.00 94.81 98 THR A CA 1
ATOM 739 C C . THR A 1 98 ? -23.177 1.636 31.270 1.00 94.81 98 THR A C 1
ATOM 741 O O . THR A 1 98 ? -23.759 0.563 31.120 1.00 94.81 98 THR A O 1
ATOM 744 N N . THR A 1 99 ? -23.237 2.606 30.361 1.00 93.31 99 THR A N 1
ATOM 745 C CA . THR A 1 99 ? -23.832 2.432 29.036 1.00 93.31 99 THR A CA 1
ATOM 746 C C . THR A 1 99 ? -22.871 2.964 27.983 1.00 93.31 99 THR A C 1
ATOM 748 O O . THR A 1 99 ? -22.160 3.948 28.216 1.00 93.31 99 THR A O 1
ATOM 751 N N . GLU A 1 100 ? -22.808 2.296 26.835 1.00 94.44 100 GLU A N 1
ATOM 752 C CA . GLU A 1 100 ? -21.948 2.713 25.736 1.00 94.44 100 GLU A CA 1
ATOM 753 C C . GLU A 1 100 ? -22.615 3.826 24.923 1.00 94.44 100 GLU A C 1
ATOM 755 O O . GLU A 1 100 ? -23.802 3.780 24.604 1.00 94.44 100 GLU A O 1
ATOM 760 N N . ARG A 1 101 ? -21.824 4.831 24.542 1.00 95.12 101 ARG A N 1
ATOM 761 C CA . ARG A 1 101 ? -22.241 5.871 23.596 1.00 95.12 101 ARG A CA 1
ATOM 762 C C . ARG A 1 101 ? -21.161 6.078 22.549 1.00 95.12 101 ARG A C 1
ATOM 764 O O . ARG A 1 101 ? -19.974 6.053 22.870 1.00 95.12 101 ARG A O 1
ATOM 771 N N . GLU A 1 102 ? -21.558 6.335 21.306 1.00 94.31 102 GLU A N 1
ATOM 772 C CA . GLU A 1 102 ? -20.604 6.693 20.256 1.00 94.31 102 GLU A CA 1
ATOM 773 C C . GLU A 1 102 ? -19.953 8.045 20.588 1.00 94.31 102 GLU A C 1
ATOM 775 O O . GLU A 1 102 ? -20.633 9.040 20.849 1.00 94.31 102 GLU A O 1
ATOM 780 N N . THR A 1 103 ? -18.620 8.082 20.596 1.00 95.00 103 THR A N 1
ATOM 781 C CA . THR A 1 103 ? -17.841 9.298 20.886 1.00 95.00 103 THR A CA 1
ATOM 782 C C . THR A 1 103 ? -17.048 9.803 19.684 1.00 95.00 103 THR A C 1
ATOM 784 O O . THR A 1 103 ? -16.629 10.959 19.673 1.00 95.00 103 THR A O 1
ATOM 787 N N . GLY A 1 104 ? -16.855 8.978 18.653 1.00 95.81 104 GLY A N 1
ATOM 788 C CA . GLY A 1 104 ? -16.108 9.352 17.460 1.00 95.81 104 GLY A CA 1
ATOM 789 C C . GLY A 1 104 ? -15.954 8.210 16.461 1.00 95.81 104 GLY A C 1
ATOM 790 O O . GLY A 1 104 ? -16.279 7.057 16.738 1.00 95.81 104 GLY A O 1
ATOM 791 N N . ARG A 1 105 ? -15.444 8.542 15.269 1.00 95.38 105 ARG A N 1
ATOM 792 C CA . ARG A 1 105 ? -15.234 7.594 14.166 1.00 95.38 105 ARG A CA 1
ATOM 793 C C . ARG A 1 105 ? -13.861 7.808 13.540 1.00 95.38 105 ARG A C 1
ATOM 795 O O . ARG A 1 105 ? -13.533 8.924 13.144 1.00 95.38 105 ARG A O 1
ATOM 802 N N . ALA A 1 106 ? -13.098 6.732 13.377 1.00 96.06 106 ALA A N 1
ATOM 803 C CA . ALA A 1 106 ? -11.815 6.742 12.677 1.00 96.06 106 ALA A CA 1
ATOM 804 C C . ALA A 1 106 ? -11.941 6.082 11.294 1.00 96.06 106 ALA A C 1
ATOM 806 O O . ALA A 1 106 ? -12.734 5.160 11.098 1.00 96.06 106 ALA A O 1
ATOM 807 N N . ARG A 1 107 ? -11.179 6.574 10.309 1.00 95.88 107 ARG A N 1
ATOM 808 C CA . ARG A 1 107 ? -11.152 6.032 8.940 1.00 95.88 107 ARG A CA 1
ATOM 809 C C . ARG A 1 107 ? -9.729 6.048 8.396 1.00 95.88 107 ARG A C 1
ATOM 811 O O . ARG A 1 107 ? -9.083 7.092 8.396 1.00 95.88 107 ARG A O 1
ATOM 818 N N . LEU A 1 108 ? -9.274 4.917 7.861 1.00 96.81 108 LEU A N 1
ATOM 819 C CA . LEU A 1 108 ? -8.065 4.865 7.042 1.00 96.81 108 LEU A CA 1
ATOM 820 C C . LEU A 1 108 ? -8.413 5.210 5.595 1.00 96.81 108 LEU A C 1
ATOM 822 O O . LEU A 1 108 ? -9.336 4.638 5.017 1.00 96.81 108 LEU A O 1
ATOM 826 N N . ARG A 1 109 ? -7.649 6.124 4.993 1.00 96.12 109 ARG A N 1
ATOM 827 C CA . ARG A 1 109 ? -7.754 6.450 3.568 1.00 96.12 109 ARG A CA 1
ATOM 828 C C . ARG A 1 109 ? -6.409 6.248 2.886 1.00 96.12 109 ARG A C 1
ATOM 830 O O . ARG A 1 109 ? -5.404 6.824 3.294 1.00 96.12 109 ARG A O 1
ATOM 837 N N . LYS A 1 110 ? -6.403 5.467 1.811 1.00 94.06 110 LYS A N 1
ATOM 838 C CA . LYS A 1 110 ? -5.289 5.425 0.864 1.00 94.06 110 LYS A CA 1
ATOM 839 C C . LYS A 1 110 ? -5.535 6.495 -0.193 1.00 94.06 110 LYS A C 1
ATOM 841 O O . LYS A 1 110 ? -6.640 6.577 -0.721 1.00 94.06 110 LYS A O 1
ATOM 846 N N . HIS A 1 111 ? -4.518 7.274 -0.525 1.00 94.81 111 HIS A N 1
ATOM 847 C CA . HIS A 1 111 ? -4.553 8.185 -1.664 1.00 94.81 111 HIS A CA 1
ATOM 848 C C . HIS A 1 111 ? -3.367 7.891 -2.579 1.00 94.81 111 HIS A C 1
ATOM 850 O O . HIS A 1 111 ? -2.373 7.304 -2.154 1.00 94.81 111 HIS A O 1
ATOM 856 N N . VAL A 1 112 ? -3.515 8.239 -3.851 1.00 96.50 112 VAL A N 1
ATOM 857 C CA . VAL A 1 112 ? -2.469 8.061 -4.857 1.00 96.50 112 VAL A CA 1
ATOM 858 C C . VAL A 1 112 ? -1.709 9.372 -4.973 1.00 96.50 112 VAL A C 1
ATOM 860 O O . VAL A 1 112 ? -2.324 10.431 -5.085 1.00 96.50 112 VAL A O 1
ATOM 863 N N . VAL A 1 113 ? -0.384 9.287 -4.949 1.00 96.62 113 VAL A N 1
ATOM 864 C CA . VAL A 1 113 ? 0.514 10.412 -5.208 1.00 96.62 113 VAL A CA 1
ATOM 865 C C . VAL A 1 113 ? 1.292 10.092 -6.475 1.00 96.62 113 VAL A C 1
ATOM 867 O O . VAL A 1 113 ? 1.798 8.980 -6.629 1.00 96.62 113 VAL A O 1
ATOM 870 N N . THR A 1 114 ? 1.364 11.061 -7.381 1.00 95.69 114 THR A N 1
ATOM 871 C CA . THR A 1 114 ? 2.154 10.961 -8.608 1.00 95.69 114 THR A CA 1
ATOM 872 C C . THR A 1 114 ? 3.408 11.802 -8.438 1.00 95.69 114 THR A C 1
ATOM 874 O O . THR A 1 114 ? 3.319 13.008 -8.230 1.00 95.69 114 THR A O 1
ATOM 877 N N . GLU A 1 115 ? 4.568 11.164 -8.542 1.00 94.81 115 GLU A N 1
ATOM 878 C CA . GLU A 1 115 ? 5.872 11.822 -8.531 1.00 94.81 115 GLU A CA 1
ATOM 879 C C . GLU A 1 115 ? 6.504 11.741 -9.925 1.00 94.81 115 GLU A C 1
ATOM 881 O O . GLU A 1 115 ? 6.367 10.733 -10.626 1.00 94.81 115 GLU A O 1
ATOM 886 N N . ASN A 1 116 ? 7.198 12.806 -10.330 1.00 94.69 116 ASN A N 1
ATOM 887 C CA . ASN A 1 116 ? 7.990 12.808 -11.554 1.00 94.69 116 ASN A CA 1
ATOM 888 C C . ASN A 1 116 ? 9.362 12.197 -11.264 1.00 94.69 116 ASN A C 1
ATOM 890 O O . ASN A 1 116 ? 10.149 12.762 -10.509 1.00 94.69 116 ASN A O 1
ATOM 894 N N . VAL A 1 117 ? 9.647 11.057 -11.891 1.00 95.88 117 VAL A N 1
ATOM 895 C CA . VAL A 1 117 ? 10.928 10.358 -11.762 1.00 95.88 117 VAL A CA 1
ATOM 896 C C . VAL A 1 117 ? 11.670 10.437 -13.089 1.00 95.88 117 VAL A C 1
ATOM 898 O O . VAL A 1 117 ? 11.174 9.953 -14.105 1.00 95.88 117 VAL A O 1
ATOM 901 N N . THR A 1 118 ? 12.879 10.993 -13.064 1.00 95.69 118 THR A N 1
ATOM 902 C CA . THR A 1 118 ? 13.776 11.052 -14.225 1.00 95.69 118 THR A CA 1
ATOM 903 C C . THR A 1 118 ? 14.838 9.966 -14.108 1.00 95.69 118 THR A C 1
ATOM 905 O O . THR A 1 118 ? 15.508 9.853 -13.081 1.00 95.69 118 THR A O 1
ATOM 908 N N . LYS A 1 119 ? 15.013 9.169 -15.165 1.00 96.19 119 LYS A N 1
ATOM 909 C CA . LYS A 1 119 ? 16.102 8.195 -15.288 1.00 96.19 119 LYS A CA 1
ATOM 910 C C . LYS A 1 119 ? 16.798 8.367 -16.628 1.00 96.19 119 LYS A C 1
ATOM 912 O O . LYS A 1 119 ? 16.138 8.399 -17.660 1.00 96.19 119 LYS A O 1
ATOM 917 N N . THR A 1 120 ? 18.123 8.423 -16.598 1.00 97.19 120 THR A N 1
ATOM 918 C CA . THR A 1 120 ? 18.947 8.417 -17.807 1.00 97.19 120 THR A CA 1
ATOM 919 C C . THR A 1 120 ? 19.212 6.978 -18.220 1.00 97.19 120 THR A C 1
ATOM 921 O O . THR A 1 120 ? 19.731 6.192 -17.426 1.00 97.19 120 THR A O 1
ATOM 924 N N . VAL A 1 121 ? 18.853 6.644 -19.456 1.00 98.00 121 VAL A N 1
ATOM 925 C CA . VAL A 1 121 ? 19.097 5.336 -20.069 1.00 98.00 121 VAL A CA 1
ATOM 926 C C . VAL A 1 121 ? 20.018 5.565 -21.270 1.00 98.00 121 VAL A C 1
ATOM 928 O O . VAL A 1 121 ? 19.682 6.403 -22.107 1.00 98.00 121 VAL A O 1
ATOM 931 N N . PRO A 1 122 ? 21.190 4.908 -21.352 1.00 97.62 122 PRO A N 1
ATOM 932 C CA . PRO A 1 122 ? 22.024 4.997 -22.543 1.00 97.62 122 PRO A CA 1
ATOM 933 C C . PRO A 1 122 ? 21.331 4.273 -23.699 1.00 97.62 122 PRO A C 1
ATOM 935 O O . PRO A 1 122 ? 20.824 3.170 -23.508 1.00 97.62 122 PRO A O 1
ATOM 938 N N . VAL A 1 123 ? 21.342 4.891 -24.876 1.00 98.31 123 VAL A N 1
ATOM 939 C CA . VAL A 1 123 ? 20.844 4.301 -26.122 1.00 98.31 123 VAL A CA 1
ATOM 940 C C . VAL A 1 123 ? 21.922 4.373 -27.194 1.00 98.31 123 VAL A C 1
ATOM 942 O O . VAL A 1 123 ? 22.764 5.278 -27.187 1.00 98.31 123 VAL A O 1
ATOM 945 N N . LYS A 1 124 ? 21.908 3.403 -28.099 1.00 98.25 124 LYS A N 1
ATOM 946 C CA . LYS A 1 124 ? 22.803 3.300 -29.247 1.00 98.25 124 LYS A CA 1
ATOM 947 C C . LYS A 1 124 ? 22.049 3.584 -30.536 1.00 98.25 124 LYS A C 1
ATOM 949 O O . LYS A 1 124 ? 20.867 3.285 -30.661 1.00 98.25 124 LYS A O 1
ATOM 954 N N . ARG A 1 125 ? 22.785 4.087 -31.517 1.00 98.25 125 ARG A N 1
ATOM 955 C CA . ARG A 1 125 ? 22.360 4.131 -32.912 1.00 98.25 125 ARG A CA 1
ATOM 956 C C . ARG A 1 125 ? 23.511 3.693 -33.797 1.00 98.25 125 ARG A C 1
ATOM 958 O O . ARG A 1 125 ? 24.673 3.953 -33.471 1.00 98.25 125 ARG A O 1
ATOM 965 N N . GLU A 1 126 ? 23.182 3.037 -34.892 1.00 98.25 126 GLU A N 1
ATOM 966 C CA . GLU A 1 126 ? 24.145 2.660 -35.913 1.00 98.25 126 GLU A CA 1
ATOM 967 C C . GLU A 1 126 ? 24.306 3.807 -36.915 1.00 98.25 126 GLU A C 1
ATOM 969 O O . GLU A 1 126 ? 23.335 4.416 -37.360 1.00 98.25 126 GLU A O 1
ATOM 974 N N . GLU A 1 127 ? 25.554 4.125 -37.257 1.00 97.00 127 GLU A N 1
ATOM 975 C CA . GLU A 1 127 ? 25.892 5.156 -38.237 1.00 97.00 127 GLU A CA 1
ATOM 976 C C . GLU A 1 127 ? 26.746 4.544 -39.339 1.00 97.00 127 GLU A C 1
ATOM 978 O O . GLU A 1 127 ? 27.697 3.807 -39.067 1.00 97.00 127 GLU A O 1
ATOM 983 N N . ILE A 1 128 ? 26.429 4.878 -40.590 1.00 97.38 128 ILE A N 1
ATOM 984 C CA . ILE A 1 128 ? 27.199 4.406 -41.735 1.00 97.38 128 ILE A CA 1
ATOM 985 C C . ILE A 1 128 ? 28.366 5.346 -42.046 1.00 97.38 128 ILE A C 1
ATOM 987 O O . ILE A 1 128 ? 28.228 6.572 -42.055 1.00 97.38 128 ILE A O 1
ATOM 991 N N . ARG A 1 129 ? 29.528 4.759 -42.350 1.00 96.31 129 ARG A N 1
ATOM 992 C CA . ARG A 1 129 ? 30.700 5.464 -42.873 1.00 96.31 129 ARG A CA 1
ATOM 993 C C . ARG A 1 129 ? 31.219 4.741 -44.105 1.00 96.31 129 ARG A C 1
ATOM 995 O O . ARG A 1 129 ? 31.317 3.521 -44.116 1.00 96.31 129 ARG A O 1
ATOM 1002 N N . VAL A 1 130 ? 31.598 5.519 -45.114 1.00 96.50 130 VAL A N 1
ATOM 1003 C CA . VAL A 1 130 ? 32.278 5.012 -46.306 1.00 96.50 130 VAL A CA 1
ATOM 1004 C C . VAL A 1 130 ? 33.754 5.360 -46.208 1.00 96.50 130 VAL A C 1
ATOM 1006 O O . VAL A 1 130 ? 34.112 6.535 -46.107 1.00 96.50 130 VAL A O 1
ATOM 1009 N N . GLU A 1 131 ? 34.604 4.343 -46.267 1.00 95.50 131 GLU A N 1
ATOM 1010 C CA . GLU A 1 131 ? 36.053 4.497 -46.351 1.00 95.50 131 GLU A CA 1
ATOM 1011 C C . GLU A 1 131 ? 36.507 4.207 -47.782 1.00 95.50 131 GLU A C 1
ATOM 1013 O O . GLU A 1 131 ? 35.992 3.307 -48.444 1.00 95.50 131 GLU A O 1
ATOM 1018 N N . ARG A 1 132 ? 37.428 5.026 -48.296 1.00 95.50 132 ARG A N 1
ATOM 1019 C CA . ARG A 1 132 ? 37.948 4.909 -49.662 1.00 95.50 132 ARG A CA 1
ATOM 1020 C C . ARG A 1 132 ? 39.453 4.740 -49.594 1.00 95.50 132 ARG A C 1
ATOM 1022 O O . ARG A 1 132 ? 40.144 5.618 -49.084 1.00 95.50 132 ARG A O 1
ATOM 1029 N N . GLU A 1 133 ? 39.942 3.642 -50.147 1.00 94.44 133 GLU A N 1
ATOM 1030 C CA . GLU A 1 133 ? 41.368 3.379 -50.292 1.00 94.44 133 GLU A CA 1
ATOM 1031 C C . GLU A 1 133 ? 41.794 3.627 -51.742 1.00 94.44 133 GLU A C 1
ATOM 1033 O O . GLU A 1 133 ? 41.090 3.259 -52.685 1.00 94.44 133 GLU A O 1
ATOM 1038 N N . ALA A 1 134 ? 42.942 4.277 -51.934 1.00 95.94 134 ALA A N 1
ATOM 1039 C CA . ALA A 1 134 ? 43.524 4.414 -53.260 1.00 95.94 134 ALA A CA 1
ATOM 1040 C C . ALA A 1 134 ? 44.088 3.067 -53.724 1.00 95.94 134 ALA A C 1
ATOM 1042 O O . ALA A 1 134 ? 44.738 2.354 -52.958 1.00 95.94 134 ALA A O 1
ATOM 1043 N N . ILE A 1 135 ? 43.898 2.743 -55.001 1.00 95.31 135 ILE A N 1
ATOM 1044 C CA . ILE A 1 135 ? 44.512 1.547 -55.572 1.00 95.31 135 ILE A CA 1
ATOM 1045 C C . ILE A 1 135 ? 46.001 1.817 -55.811 1.00 95.31 135 ILE A C 1
ATOM 1047 O O . ILE A 1 135 ? 46.376 2.777 -56.486 1.00 95.31 135 ILE A O 1
ATOM 1051 N N . THR A 1 136 ? 46.845 0.966 -55.241 1.00 95.88 136 THR A N 1
ATOM 1052 C CA . THR A 1 136 ? 48.307 0.967 -55.346 1.00 95.88 136 THR A CA 1
ATOM 1053 C C . THR A 1 136 ? 48.780 -0.387 -55.865 1.00 95.88 136 THR A C 1
ATOM 1055 O O . THR A 1 136 ? 48.022 -1.355 -55.896 1.00 95.88 136 THR A O 1
ATOM 1058 N N . ASP A 1 137 ? 50.056 -0.504 -56.233 1.00 94.06 137 ASP A N 1
ATOM 1059 C CA . ASP A 1 137 ? 50.606 -1.796 -56.665 1.00 94.06 137 ASP A CA 1
ATOM 1060 C C . ASP A 1 137 ? 50.536 -2.873 -55.571 1.00 94.06 137 ASP A C 1
ATOM 1062 O O . ASP A 1 137 ? 50.492 -4.055 -55.888 1.00 94.06 137 ASP A O 1
ATOM 1066 N N . ALA A 1 138 ? 50.456 -2.477 -54.297 1.00 94.38 138 ALA A N 1
ATOM 1067 C CA . ALA A 1 138 ? 50.356 -3.403 -53.175 1.00 94.38 138 ALA A CA 1
ATOM 1068 C C . ALA A 1 138 ? 48.951 -4.017 -52.988 1.00 94.38 138 ALA A C 1
ATOM 1070 O O . ALA A 1 138 ? 48.857 -5.115 -52.449 1.00 94.38 138 ALA A O 1
ATOM 1071 N N . ASN A 1 139 ? 47.871 -3.338 -53.408 1.00 93.75 139 ASN A N 1
ATOM 1072 C CA . ASN A 1 139 ? 46.480 -3.796 -53.209 1.00 93.75 139 ASN A CA 1
ATOM 1073 C C . ASN A 1 139 ? 45.728 -4.113 -54.523 1.00 93.75 139 ASN A C 1
ATOM 1075 O O . ASN A 1 139 ? 44.571 -4.533 -54.490 1.00 93.75 139 ASN A O 1
ATOM 1079 N N . ARG A 1 140 ? 46.388 -3.954 -55.678 1.00 93.31 140 ARG A N 1
ATOM 1080 C CA . ARG A 1 140 ? 45.821 -4.146 -57.024 1.00 93.31 140 ARG A CA 1
ATOM 1081 C C . ARG A 1 140 ? 45.211 -5.533 -57.240 1.00 93.31 140 ARG A C 1
ATOM 1083 O O . ARG A 1 140 ? 44.110 -5.627 -57.781 1.00 93.31 140 ARG A O 1
ATOM 1090 N N . ASP A 1 141 ? 45.897 -6.588 -56.804 1.00 93.88 141 ASP A N 1
ATOM 1091 C CA . ASP A 1 141 ? 45.417 -7.968 -56.964 1.00 93.88 141 ASP A CA 1
ATOM 1092 C C . ASP A 1 141 ? 44.120 -8.200 -56.168 1.00 93.88 141 ASP A C 1
ATOM 1094 O O . ASP A 1 141 ? 43.185 -8.823 -56.663 1.00 93.88 141 ASP A O 1
ATOM 1098 N N . ALA A 1 142 ? 44.013 -7.631 -54.960 1.00 92.06 142 ALA A N 1
ATOM 1099 C CA . ALA A 1 142 ? 42.800 -7.713 -54.146 1.00 92.06 142 ALA A CA 1
ATOM 1100 C C . ALA A 1 142 ? 41.641 -6.919 -54.771 1.00 92.06 142 ALA A C 1
ATOM 1102 O O . ALA A 1 142 ? 40.526 -7.429 -54.872 1.00 92.06 142 ALA A O 1
ATOM 1103 N N . ALA A 1 143 ? 41.913 -5.705 -55.257 1.00 89.75 143 ALA A N 1
ATOM 1104 C CA . ALA A 1 143 ? 40.921 -4.836 -55.889 1.00 89.75 143 ALA A CA 1
ATOM 1105 C C . ALA A 1 143 ? 40.356 -5.384 -57.214 1.00 89.75 143 ALA A C 1
ATOM 1107 O O . ALA A 1 143 ? 39.293 -4.949 -57.648 1.00 89.75 143 ALA A O 1
ATOM 1108 N N . THR A 1 144 ? 41.055 -6.322 -57.859 1.00 89.88 144 THR A N 1
ATOM 1109 C CA . THR A 1 144 ? 40.658 -6.936 -59.141 1.00 89.88 144 THR A CA 1
ATOM 1110 C C . THR A 1 144 ? 40.207 -8.393 -59.005 1.00 89.88 144 THR A C 1
ATOM 1112 O O . THR A 1 144 ? 39.932 -9.043 -60.007 1.00 89.88 144 THR A O 1
ATOM 1115 N N . SER A 1 145 ? 40.090 -8.907 -57.776 1.00 91.12 145 SER A N 1
ATOM 1116 C CA . SER A 1 145 ? 39.689 -10.296 -57.495 1.00 91.12 145 SER A CA 1
ATOM 1117 C C . SER A 1 145 ? 38.193 -10.591 -57.703 1.00 91.12 145 SER A C 1
ATOM 1119 O O . SER A 1 145 ? 37.783 -11.751 -57.634 1.00 91.12 145 SER A O 1
ATOM 1121 N N . GLY A 1 146 ? 37.382 -9.553 -57.932 1.00 85.94 146 GLY A N 1
ATOM 1122 C CA . GLY A 1 146 ? 35.943 -9.651 -58.179 1.00 85.94 146 GLY A CA 1
ATOM 1123 C C . GLY A 1 146 ? 35.581 -10.049 -59.613 1.00 85.94 146 GLY A C 1
ATOM 1124 O O . GLY A 1 146 ? 36.443 -10.313 -60.449 1.00 85.94 146 GLY A O 1
ATOM 1125 N N . ALA A 1 147 ? 34.277 -10.100 -59.889 1.00 84.69 147 ALA A N 1
ATOM 1126 C CA . ALA A 1 147 ? 33.761 -10.337 -61.233 1.00 84.69 147 ALA A CA 1
ATOM 1127 C C . ALA A 1 147 ? 34.106 -9.182 -62.193 1.00 84.69 147 ALA A C 1
ATOM 1129 O O . ALA A 1 147 ? 34.440 -8.074 -61.768 1.00 84.69 147 ALA A O 1
ATOM 1130 N N . ASP A 1 148 ? 33.991 -9.445 -63.499 1.00 88.00 148 ASP A N 1
ATOM 1131 C CA . ASP A 1 148 ? 34.058 -8.398 -64.520 1.00 88.00 148 ASP A CA 1
ATOM 1132 C C . ASP A 1 148 ? 33.016 -7.296 -64.252 1.00 88.00 148 ASP A C 1
ATOM 1134 O O . ASP A 1 148 ? 31.995 -7.517 -63.595 1.00 88.00 148 ASP A O 1
ATOM 1138 N N . LEU A 1 149 ? 33.280 -6.100 -64.788 1.00 86.06 149 LEU A N 1
ATOM 1139 C CA . LEU A 1 149 ? 32.473 -4.898 -64.564 1.00 86.06 149 LEU A CA 1
ATOM 1140 C C . LEU A 1 149 ? 30.970 -5.167 -64.736 1.00 86.06 149 LEU A C 1
ATOM 1142 O O . LEU A 1 149 ? 30.500 -5.487 -65.830 1.00 86.06 149 LEU A O 1
ATOM 1146 N N . SER A 1 150 ? 30.228 -4.984 -63.646 1.00 89.31 150 SER A N 1
ATOM 1147 C CA . SER A 1 150 ? 28.776 -5.132 -63.569 1.00 89.31 150 SER A CA 1
ATOM 1148 C C . SER A 1 150 ? 28.187 -4.121 -62.579 1.00 89.31 150 SER A C 1
ATOM 1150 O O . SER A 1 150 ? 28.920 -3.438 -61.861 1.00 89.31 150 SER A O 1
ATOM 1152 N N . GLU A 1 151 ? 26.865 -3.958 -62.600 1.00 90.50 151 GLU A N 1
ATOM 1153 C CA . GLU A 1 151 ? 26.150 -3.151 -61.609 1.00 90.50 151 GLU A CA 1
ATOM 1154 C C . GLU A 1 151 ? 25.973 -3.970 -60.327 1.00 90.50 151 GLU A C 1
ATOM 1156 O O . GLU A 1 151 ? 25.498 -5.104 -60.376 1.00 90.50 151 GLU A O 1
ATOM 1161 N N . GLU A 1 152 ? 26.340 -3.389 -59.186 1.00 90.00 152 GLU A N 1
ATOM 1162 C CA . GLU A 1 152 ? 26.221 -4.028 -57.876 1.00 90.00 152 GLU A CA 1
ATOM 1163 C C . GLU A 1 152 ? 25.663 -3.036 -56.851 1.00 90.00 152 GLU A C 1
ATOM 1165 O O . GLU A 1 152 ? 26.072 -1.873 -56.794 1.00 90.00 152 GLU A O 1
ATOM 1170 N N . GLU A 1 153 ? 24.736 -3.507 -56.016 1.00 92.25 153 GLU A N 1
ATOM 1171 C CA . GLU A 1 153 ? 24.128 -2.741 -54.928 1.00 92.25 153 GLU A CA 1
ATOM 1172 C C . GLU A 1 153 ? 24.493 -3.381 -53.585 1.00 92.25 153 GLU A C 1
ATOM 1174 O O . GLU A 1 153 ? 24.425 -4.602 -53.424 1.00 92.25 153 GLU A O 1
ATOM 1179 N N . HIS A 1 154 ? 24.875 -2.557 -52.605 1.00 92.44 154 HIS A N 1
ATOM 1180 C CA . HIS A 1 154 ? 25.127 -3.012 -51.240 1.00 92.44 154 HIS A CA 1
ATOM 1181 C C . HIS A 1 154 ? 24.190 -2.299 -50.269 1.00 92.44 154 HIS A C 1
ATOM 1183 O O . HIS A 1 154 ? 24.298 -1.089 -50.062 1.00 92.44 154 HIS A O 1
ATOM 1189 N N . GLU A 1 155 ? 23.269 -3.057 -49.679 1.00 94.81 155 GLU A N 1
ATOM 1190 C CA . GLU A 1 155 ? 22.311 -2.554 -48.699 1.00 94.81 155 GLU A CA 1
ATOM 1191 C C . GLU A 1 155 ? 22.816 -2.806 -47.276 1.00 94.81 155 GLU A C 1
ATOM 1193 O O . GLU A 1 155 ? 23.246 -3.907 -46.931 1.00 94.81 155 GLU A O 1
ATOM 1198 N N . VAL A 1 156 ? 22.729 -1.772 -46.438 1.00 97.38 156 VAL A N 1
ATOM 1199 C CA . VAL A 1 156 ? 23.006 -1.856 -45.004 1.00 97.38 156 VAL A CA 1
ATOM 1200 C C . VAL A 1 156 ? 21.781 -1.351 -44.252 1.00 97.38 156 VAL A C 1
ATOM 1202 O O . VAL A 1 156 ? 21.357 -0.212 -44.448 1.00 97.38 156 VAL A O 1
ATOM 1205 N N . VAL A 1 157 ? 21.233 -2.186 -43.370 1.00 97.69 157 VAL A N 1
ATOM 1206 C CA . VAL A 1 157 ? 20.141 -1.812 -42.464 1.00 97.69 157 VAL A CA 1
ATOM 1207 C C . VAL A 1 157 ? 20.740 -1.305 -41.158 1.00 97.69 157 VAL A C 1
ATOM 1209 O O . VAL A 1 157 ? 21.536 -2.003 -40.535 1.00 97.69 157 VAL A O 1
ATOM 1212 N N . LEU A 1 158 ? 20.354 -0.095 -40.759 1.00 97.75 158 LEU A N 1
ATOM 1213 C CA . LEU A 1 158 ? 20.780 0.529 -39.508 1.00 97.75 158 LEU A CA 1
ATOM 1214 C C . LEU A 1 158 ? 19.696 0.369 -38.439 1.00 97.75 158 LEU A C 1
ATOM 1216 O O . LEU A 1 158 ? 18.504 0.455 -38.737 1.00 97.75 158 LEU A O 1
ATOM 1220 N N . HIS A 1 159 ? 20.120 0.195 -37.192 1.00 97.81 159 HIS A N 1
ATOM 1221 C CA . HIS A 1 159 ? 19.254 0.088 -36.024 1.00 97.81 159 HIS A CA 1
ATOM 1222 C C . HIS A 1 159 ? 19.467 1.256 -35.056 1.00 97.81 159 HIS A C 1
ATOM 1224 O O . HIS A 1 159 ? 20.557 1.824 -34.939 1.00 97.81 159 HIS A O 1
ATOM 1230 N N . GLU A 1 160 ? 18.416 1.576 -34.308 1.00 97.94 160 GLU A N 1
ATOM 1231 C CA . GLU A 1 160 ? 18.431 2.548 -33.218 1.00 97.94 160 GLU A CA 1
ATOM 1232 C C . GLU A 1 160 ? 17.690 1.968 -32.008 1.00 97.94 160 GLU A C 1
ATOM 1234 O O . GLU A 1 160 ? 16.675 1.286 -32.150 1.00 97.94 160 GLU A O 1
ATOM 1239 N N . GLU A 1 161 ? 18.226 2.197 -30.809 1.00 98.12 161 GLU A N 1
ATOM 1240 C CA . GLU A 1 161 ? 17.591 1.798 -29.556 1.00 98.12 161 GLU A CA 1
ATOM 1241 C C . GLU A 1 161 ? 16.594 2.873 -29.095 1.00 98.12 161 GLU A C 1
ATOM 1243 O O . GLU A 1 161 ? 16.964 4.020 -28.844 1.00 98.12 161 GLU A O 1
ATOM 1248 N N . GLU A 1 162 ? 15.334 2.481 -28.900 1.00 97.75 162 GLU A N 1
ATOM 1249 C CA . GLU A 1 162 ? 14.290 3.341 -28.335 1.00 97.75 162 GLU A CA 1
ATOM 1250 C C . GLU A 1 162 ? 14.039 3.030 -26.849 1.00 97.75 162 GLU A C 1
ATOM 1252 O O . GLU A 1 162 ? 14.016 1.872 -26.421 1.00 97.75 162 GLU A O 1
ATOM 1257 N N . VAL A 1 163 ? 13.812 4.067 -26.032 1.00 97.75 163 VAL A N 1
ATOM 1258 C CA . VAL A 1 163 ? 13.501 3.897 -24.602 1.00 97.75 163 VAL A CA 1
ATOM 1259 C C . VAL A 1 163 ? 12.026 3.544 -24.412 1.00 97.75 163 VAL A C 1
ATOM 1261 O O . VAL A 1 163 ? 11.144 4.339 -24.731 1.00 97.75 163 VAL A O 1
ATOM 1264 N N . VAL A 1 164 ? 11.762 2.399 -23.779 1.00 96.81 164 VAL A N 1
ATOM 1265 C CA . VAL A 1 164 ? 10.412 1.949 -23.396 1.00 96.81 164 VAL A CA 1
ATOM 1266 C C . VAL A 1 164 ? 10.261 1.965 -21.872 1.00 96.81 164 VAL A C 1
ATOM 1268 O O . VAL A 1 164 ? 11.192 1.627 -21.139 1.00 96.81 164 VAL A O 1
ATOM 1271 N N . VAL A 1 165 ? 9.092 2.390 -21.375 1.00 97.12 165 VAL A N 1
ATOM 1272 C CA . VAL A 1 165 ? 8.817 2.523 -19.936 1.00 97.12 165 VAL A CA 1
ATOM 1273 C C . VAL A 1 165 ? 7.536 1.797 -19.549 1.00 97.12 165 VAL A C 1
ATOM 1275 O O . VAL A 1 165 ? 6.453 2.143 -20.013 1.00 97.12 165 VAL A O 1
ATOM 1278 N N . ASP A 1 166 ? 7.654 0.899 -18.572 1.00 95.81 166 ASP A N 1
ATOM 1279 C CA . ASP A 1 166 ? 6.538 0.157 -17.992 1.00 95.81 166 ASP A CA 1
ATOM 1280 C C . ASP A 1 166 ? 6.432 0.383 -16.482 1.00 95.81 166 ASP A C 1
ATOM 1282 O O . ASP A 1 166 ? 7.428 0.523 -15.764 1.00 95.81 166 ASP A O 1
ATOM 1286 N N . LYS A 1 167 ? 5.198 0.393 -15.967 1.00 96.25 167 LYS A N 1
ATOM 1287 C CA . LYS A 1 167 ? 4.911 0.553 -14.535 1.00 96.25 167 LYS A CA 1
ATOM 1288 C C . LYS A 1 167 ? 4.095 -0.629 -14.036 1.00 96.25 167 LYS A C 1
ATOM 1290 O O . LYS A 1 167 ? 3.093 -1.001 -14.637 1.00 96.25 167 LYS A O 1
ATOM 1295 N N . ARG A 1 168 ? 4.484 -1.175 -12.882 1.00 95.25 168 ARG A N 1
ATOM 1296 C CA . ARG A 1 168 ? 3.742 -2.239 -12.193 1.00 95.25 168 ARG A CA 1
ATOM 1297 C C . ARG A 1 168 ? 3.529 -1.895 -10.727 1.00 95.25 168 ARG A C 1
ATOM 1299 O O . ARG A 1 168 ? 4.442 -1.411 -10.059 1.00 95.25 168 ARG A O 1
ATOM 1306 N N . ALA A 1 169 ? 2.330 -2.166 -10.224 1.00 95.88 169 ALA A N 1
ATOM 1307 C CA . ALA A 1 169 ? 2.026 -2.011 -8.810 1.00 95.88 169 ALA A CA 1
ATOM 1308 C C . ALA A 1 169 ? 2.689 -3.143 -8.016 1.00 95.88 169 ALA A C 1
ATOM 1310 O O . ALA A 1 169 ? 2.498 -4.319 -8.319 1.00 95.88 169 ALA A O 1
ATOM 1311 N N . VAL A 1 170 ? 3.465 -2.784 -6.995 1.00 96.81 170 VAL A N 1
ATOM 1312 C CA . VAL A 1 170 ? 4.100 -3.741 -6.083 1.00 96.81 170 VAL A CA 1
ATOM 1313 C C . VAL A 1 170 ? 3.635 -3.413 -4.666 1.00 96.81 170 VAL A C 1
ATOM 1315 O O . VAL A 1 170 ? 3.787 -2.260 -4.254 1.00 96.81 170 VAL A O 1
ATOM 1318 N N . PRO A 1 171 ? 3.070 -4.373 -3.911 1.00 95.56 171 PRO A N 1
ATOM 1319 C CA . PRO A 1 171 ? 2.691 -4.133 -2.526 1.00 95.56 171 PRO A CA 1
ATOM 1320 C C . PRO A 1 171 ? 3.945 -3.846 -1.698 1.00 95.56 171 PRO A C 1
ATOM 1322 O O . PRO A 1 171 ? 4.954 -4.542 -1.819 1.00 95.56 171 PRO A O 1
ATOM 1325 N N . LYS A 1 172 ? 3.885 -2.803 -0.872 1.00 96.50 172 LYS A N 1
ATOM 1326 C CA . LYS A 1 172 ? 4.987 -2.421 0.020 1.00 96.50 172 LYS A CA 1
ATOM 1327 C C . LYS A 1 172 ? 4.638 -2.653 1.478 1.00 96.50 172 LYS A C 1
ATOM 1329 O O . LYS A 1 172 ? 5.451 -3.189 2.216 1.00 96.50 172 LYS A O 1
ATOM 1334 N N . GLU A 1 173 ? 3.417 -2.304 1.867 1.00 95.56 173 GLU A N 1
ATOM 1335 C CA . GLU A 1 173 ? 2.998 -2.301 3.264 1.00 95.56 173 GLU A CA 1
ATOM 1336 C C . GLU A 1 173 ? 1.540 -2.745 3.399 1.00 95.56 173 GLU A C 1
ATOM 1338 O O . GLU A 1 173 ? 0.724 -2.563 2.488 1.00 95.56 173 GLU A O 1
ATOM 1343 N N . ARG A 1 174 ? 1.208 -3.319 4.560 1.00 95.69 174 ARG A N 1
ATOM 1344 C CA . ARG A 1 174 ? -0.156 -3.695 4.939 1.00 95.69 174 ARG A CA 1
ATOM 1345 C C . ARG A 1 174 ? -0.537 -2.947 6.211 1.00 95.69 174 ARG A C 1
ATOM 1347 O O . ARG A 1 174 ? 0.013 -3.227 7.269 1.00 95.69 174 ARG A O 1
ATOM 1354 N N . VAL A 1 175 ? -1.487 -2.026 6.094 1.00 97.25 175 VAL A N 1
ATOM 1355 C CA . VAL A 1 175 ? -1.943 -1.156 7.190 1.00 97.25 175 VAL A CA 1
ATOM 1356 C C . VAL A 1 175 ? -3.234 -1.712 7.801 1.00 97.25 175 VAL A C 1
ATOM 1358 O O . VAL A 1 175 ? -4.092 -2.207 7.067 1.00 97.25 175 VAL A O 1
ATOM 1361 N N . ARG A 1 176 ? -3.370 -1.634 9.131 1.00 95.62 176 ARG A N 1
ATOM 1362 C CA . ARG A 1 176 ? -4.569 -2.008 9.902 1.00 95.62 176 ARG A CA 1
ATOM 1363 C C . ARG A 1 176 ? -4.939 -0.888 10.873 1.00 95.62 176 ARG A C 1
ATOM 1365 O O . ARG A 1 176 ? -4.087 -0.074 11.218 1.00 95.62 176 ARG A O 1
ATOM 1372 N N . LEU A 1 177 ? -6.213 -0.829 11.242 1.00 95.88 177 LEU A N 1
ATOM 1373 C CA . LEU A 1 177 ? -6.737 0.083 12.251 1.00 95.88 177 LEU A CA 1
ATOM 1374 C C . LEU A 1 177 ? -7.380 -0.766 13.339 1.00 95.88 177 LEU A C 1
ATOM 1376 O O . LEU A 1 177 ? -8.301 -1.522 13.039 1.00 95.88 177 LEU A O 1
ATOM 1380 N N . ASP A 1 178 ? -6.914 -0.593 14.565 1.00 95.25 178 ASP A N 1
ATOM 1381 C CA . ASP A 1 178 ? -7.379 -1.314 15.743 1.00 95.25 178 ASP A CA 1
ATOM 1382 C C . ASP A 1 178 ? -7.807 -0.300 16.819 1.00 95.25 178 ASP A C 1
ATOM 1384 O O . ASP A 1 178 ? -7.459 0.884 16.738 1.00 95.25 178 ASP A O 1
ATOM 1388 N N . LYS A 1 179 ? -8.610 -0.743 17.794 1.00 95.00 179 LYS A N 1
ATOM 1389 C CA . LYS A 1 179 ? -9.018 0.069 18.949 1.00 95.00 179 LYS A CA 1
ATOM 1390 C C . LYS A 1 179 ? -8.607 -0.628 20.238 1.00 95.00 179 LYS A C 1
ATOM 1392 O O . LYS A 1 179 ? -8.800 -1.835 20.363 1.00 95.00 179 LYS A O 1
ATOM 1397 N N . ASP A 1 180 ? -8.150 0.155 21.202 1.00 94.69 180 ASP A N 1
ATOM 1398 C CA . ASP A 1 180 ? -7.935 -0.304 22.568 1.00 94.69 180 ASP A CA 1
ATOM 1399 C C . ASP A 1 180 ? -9.111 0.125 23.443 1.00 94.69 180 ASP A C 1
ATOM 1401 O O . ASP A 1 180 ? -9.661 1.218 23.286 1.00 94.69 180 ASP A O 1
ATOM 1405 N N . THR A 1 181 ? -9.507 -0.751 24.362 1.00 95.50 181 THR A N 1
ATOM 1406 C CA . THR A 1 181 ? -10.504 -0.425 25.38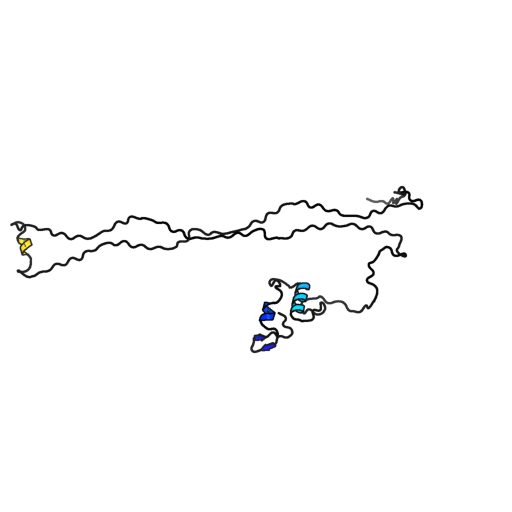5 1.00 95.50 181 THR A CA 1
ATOM 1407 C C . THR A 1 181 ? -9.767 -0.112 26.674 1.00 95.50 181 THR A C 1
ATOM 1409 O O . THR A 1 181 ? -8.999 -0.937 27.162 1.00 95.50 181 THR A O 1
ATOM 1412 N N . VAL A 1 182 ? -9.990 1.085 27.210 1.00 96.25 182 VAL A N 1
ATOM 1413 C CA . VAL A 1 182 ? -9.365 1.546 28.451 1.00 96.25 182 VAL A CA 1
ATOM 1414 C C . VAL A 1 182 ? -10.449 1.696 29.506 1.00 96.25 182 VAL A C 1
ATOM 1416 O O . VAL A 1 182 ? -11.449 2.376 29.278 1.00 96.25 182 VAL A O 1
ATOM 1419 N N . THR A 1 183 ? -10.246 1.058 30.655 1.00 95.38 183 THR A N 1
ATOM 1420 C CA . THR A 1 183 ? -11.124 1.183 31.820 1.00 95.38 183 THR A CA 1
ATOM 1421 C C . THR A 1 183 ? -10.563 2.235 32.766 1.00 95.38 183 THR A C 1
ATOM 1423 O O . THR A 1 183 ? -9.378 2.222 33.091 1.00 95.38 183 THR A O 1
ATOM 1426 N N . GLU A 1 184 ? -11.426 3.130 33.228 1.00 95.75 184 GLU A N 1
ATOM 1427 C CA . GLU A 1 184 ? -11.103 4.170 34.198 1.00 95.75 184 GLU A CA 1
ATOM 1428 C C . GLU A 1 184 ? -12.167 4.172 35.299 1.00 95.75 184 GLU A C 1
ATOM 1430 O O . GLU A 1 184 ? -13.350 3.975 35.020 1.00 95.75 184 GLU A O 1
ATOM 1435 N N . GLN A 1 185 ? -11.745 4.413 36.541 1.00 95.31 185 GLN A N 1
ATOM 1436 C CA . GLN A 1 185 ? -12.657 4.527 37.674 1.00 95.31 185 GLN A CA 1
ATOM 1437 C C . GLN A 1 185 ? -13.225 5.946 37.756 1.00 95.31 185 GLN A C 1
ATOM 1439 O O . GLN A 1 185 ? -12.489 6.932 37.692 1.00 95.31 185 GLN A O 1
ATOM 1444 N N . ARG A 1 186 ? -14.543 6.048 37.934 1.00 94.25 186 ARG A N 1
ATOM 1445 C CA . ARG A 1 186 ? -15.261 7.309 38.147 1.00 94.25 186 ARG A CA 1
ATOM 1446 C C . ARG A 1 186 ? -16.101 7.188 39.413 1.00 94.25 186 ARG A C 1
ATOM 1448 O O . ARG A 1 186 ? -16.813 6.203 39.576 1.00 94.25 186 ARG A O 1
ATOM 1455 N N . GLU A 1 187 ? -15.997 8.178 40.294 1.00 94.06 187 GLU A N 1
ATOM 1456 C CA . GLU A 1 187 ? -16.826 8.252 41.498 1.00 94.06 187 GLU A CA 1
ATOM 1457 C C . GLU A 1 187 ? -18.228 8.751 41.135 1.00 94.06 187 GLU A C 1
ATOM 1459 O O . GLU A 1 187 ? -18.378 9.696 40.355 1.00 94.06 187 GLU A O 1
ATOM 1464 N N . VAL A 1 188 ? -19.243 8.096 41.695 1.00 94.81 188 VAL A N 1
ATOM 1465 C CA . VAL A 1 188 ? -20.648 8.489 41.594 1.00 94.81 188 VAL A CA 1
ATOM 1466 C C . VAL A 1 188 ? -21.201 8.525 43.011 1.00 94.81 188 VAL A C 1
ATOM 1468 O O . VAL A 1 188 ? -21.103 7.534 43.730 1.00 94.81 188 VAL A O 1
ATOM 1471 N N . SER A 1 189 ? -21.782 9.660 43.388 1.00 92.62 189 SER A N 1
ATOM 1472 C CA . SER A 1 189 ? -22.331 9.895 44.722 1.00 92.62 189 SER A CA 1
ATOM 1473 C C . SER A 1 189 ? -23.815 10.205 44.600 1.00 92.62 189 SER A C 1
ATOM 1475 O O . SER A 1 189 ? -24.186 11.150 43.912 1.00 92.62 189 SER A O 1
ATOM 1477 N N . GLU A 1 190 ? -24.642 9.416 45.279 1.00 95.00 190 GLU A N 1
ATOM 1478 C CA . GLU A 1 190 ? -26.099 9.561 45.355 1.00 95.00 190 GLU A CA 1
ATOM 1479 C C . GLU A 1 190 ? -26.552 9.373 46.810 1.00 95.00 190 GLU A C 1
ATOM 1481 O O . GLU A 1 190 ? -25.847 8.763 47.616 1.00 95.00 190 GLU A O 1
ATOM 1486 N N . GLN A 1 191 ? -27.718 9.914 47.163 1.00 93.94 191 GLN A N 1
ATOM 1487 C CA . GLN A 1 191 ? -28.278 9.787 48.512 1.00 93.94 191 GLN A CA 1
ATOM 1488 C C . GLN A 1 191 ? -29.186 8.557 48.588 1.00 93.94 191 GLN A C 1
ATOM 1490 O O . GLN A 1 191 ? -30.109 8.433 47.787 1.00 93.94 191 GLN A O 1
ATOM 1495 N N . VAL A 1 192 ? -28.956 7.690 49.576 1.00 95.06 192 VAL A N 1
ATOM 1496 C CA . VAL A 1 192 ? -29.851 6.575 49.921 1.00 95.06 192 VAL A CA 1
ATOM 1497 C C . VAL A 1 192 ? -30.427 6.785 51.315 1.00 95.06 192 VAL A C 1
ATOM 1499 O O . VAL A 1 192 ? -29.754 7.308 52.207 1.00 95.06 192 VAL A O 1
ATOM 1502 N N . ARG A 1 193 ? -31.687 6.407 51.505 1.00 93.69 193 ARG A N 1
ATOM 1503 C CA . ARG A 1 193 ? -32.396 6.512 52.781 1.00 93.69 193 ARG A CA 1
ATOM 1504 C C . ARG A 1 193 ? -32.501 5.138 53.435 1.00 93.69 193 ARG A C 1
ATOM 1506 O O . ARG A 1 193 ? -32.660 4.127 52.760 1.00 93.69 193 ARG A O 1
ATOM 1513 N N . SER A 1 194 ? -32.459 5.111 54.763 1.00 92.44 194 SER A N 1
ATOM 1514 C CA . SER A 1 194 ? -32.828 3.932 55.547 1.00 92.44 194 SER A CA 1
ATOM 1515 C C . SER A 1 194 ? -33.749 4.342 56.685 1.00 92.44 194 SER A C 1
ATOM 1517 O O . SER A 1 194 ? -33.608 5.426 57.256 1.00 92.44 194 SER A O 1
ATOM 1519 N N . GLU A 1 195 ? -34.711 3.485 56.993 1.00 87.19 195 GLU A N 1
ATOM 1520 C CA . GLU A 1 195 ? -35.582 3.656 58.152 1.00 87.19 195 GLU A CA 1
ATOM 1521 C C . GLU A 1 195 ? -34.792 3.305 59.420 1.00 87.19 195 GLU A C 1
ATOM 1523 O O . GLU A 1 195 ? -33.893 2.484 59.359 1.00 87.19 195 GLU A O 1
ATOM 1528 N N . GLN A 1 196 ? -35.065 3.911 60.573 1.00 85.62 196 GLN A N 1
ATOM 1529 C CA . GLN A 1 196 ? -34.474 3.501 61.855 1.00 85.62 196 GLN A CA 1
ATOM 1530 C C . GLN A 1 196 ? -35.606 3.201 62.829 1.00 85.62 196 GLN A C 1
ATOM 1532 O O . GLN A 1 196 ? -36.616 3.899 62.831 1.00 85.62 196 GLN A O 1
ATOM 1537 N N . VAL A 1 197 ? -35.449 2.139 63.616 1.00 84.94 197 VAL A N 1
ATOM 1538 C CA . VAL A 1 197 ? -36.446 1.723 64.602 1.00 84.94 197 VAL A CA 1
ATOM 1539 C C . VAL A 1 197 ? -35.868 1.989 65.979 1.00 84.94 197 VAL A C 1
ATOM 1541 O O . VAL A 1 197 ? -34.847 1.408 66.345 1.00 84.94 197 VAL A O 1
ATOM 1544 N N . GLU A 1 198 ? -36.525 2.873 66.718 1.00 80.81 198 GLU A N 1
ATOM 1545 C CA . GLU A 1 198 ? -36.164 3.247 68.081 1.00 80.81 198 GLU A CA 1
ATOM 1546 C C . GLU A 1 198 ? -37.282 2.809 69.027 1.00 80.81 198 GLU A C 1
ATOM 1548 O O . GLU A 1 198 ? -38.467 2.924 68.707 1.00 80.81 198 GLU A O 1
ATOM 1553 N N . LEU A 1 199 ? -36.905 2.275 70.187 1.00 82.62 199 LEU A N 1
ATOM 1554 C CA . LEU A 1 199 ? -37.856 1.908 71.227 1.00 82.62 199 LEU A CA 1
ATOM 1555 C C . LEU A 1 199 ? -38.100 3.128 72.122 1.00 82.62 199 LEU A C 1
ATOM 1557 O O . LEU A 1 199 ? -37.180 3.599 72.790 1.00 82.62 199 LEU A O 1
ATOM 1561 N N . ILE A 1 200 ? -39.339 3.612 72.138 1.00 80.50 200 ILE A N 1
ATOM 1562 C CA . ILE A 1 200 ? -39.790 4.710 73.001 1.00 80.50 200 ILE A CA 1
ATOM 1563 C C . ILE A 1 200 ? -40.864 4.208 73.965 1.00 80.50 200 ILE A C 1
ATOM 1565 O O . ILE A 1 200 ? -41.631 3.301 73.630 1.00 80.50 200 ILE A O 1
ATOM 1569 N N . ASP A 1 201 ? -40.904 4.767 75.170 1.00 79.50 201 ASP A N 1
ATOM 1570 C CA . ASP A 1 201 ? -41.934 4.444 76.155 1.00 79.50 201 ASP A CA 1
ATOM 1571 C C . ASP A 1 201 ? -43.262 5.184 75.885 1.00 79.50 201 ASP A C 1
ATOM 1573 O O . ASP A 1 201 ? -43.406 5.952 74.932 1.00 79.50 201 ASP A O 1
ATOM 1577 N N . ALA A 1 202 ? -44.277 4.933 76.719 1.00 76.38 202 ALA A N 1
ATOM 1578 C CA . ALA A 1 202 ? -45.595 5.559 76.579 1.00 76.38 202 ALA A CA 1
ATOM 1579 C C . ALA A 1 202 ? -45.591 7.078 76.859 1.00 76.38 202 ALA A C 1
ATOM 1581 O O . ALA A 1 202 ? -46.573 7.754 76.545 1.00 76.38 202 ALA A O 1
ATOM 1582 N N . GLU A 1 203 ? -44.516 7.597 77.457 1.00 80.88 203 GLU A N 1
ATOM 1583 C CA . GLU A 1 203 ? -44.302 9.013 77.769 1.00 80.88 203 GLU A CA 1
ATOM 1584 C C . GLU A 1 203 ? -43.505 9.723 76.653 1.00 80.88 203 GLU A C 1
ATOM 1586 O O . GLU A 1 203 ? -43.488 10.953 76.606 1.00 80.88 203 GLU A O 1
ATOM 1591 N N . GLY A 1 204 ? -42.966 8.962 75.689 1.00 74.00 204 GLY A N 1
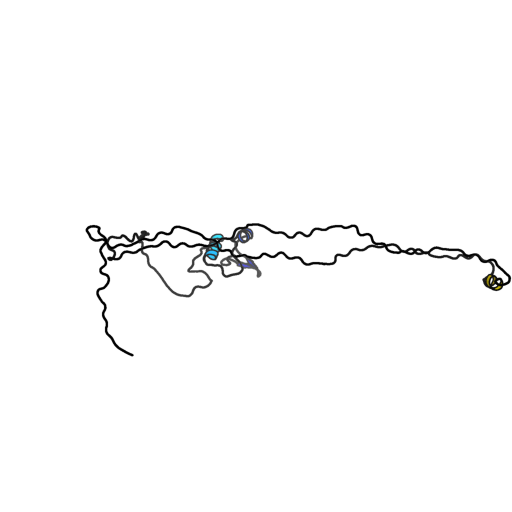ATOM 1592 C CA . GLY A 1 204 ? -42.251 9.445 74.507 1.00 74.00 204 GLY A CA 1
ATOM 1593 C C . GLY A 1 204 ? -40.735 9.530 74.685 1.00 74.00 204 GLY A C 1
ATOM 1594 O O . GLY A 1 204 ? -40.060 10.078 73.813 1.00 74.00 204 GLY A O 1
ATOM 1595 N N . GLU A 1 205 ? -40.200 8.996 75.782 1.00 77.94 205 GLU A N 1
ATOM 1596 C CA . GLU A 1 205 ? -38.772 9.025 76.087 1.00 77.94 205 GLU A CA 1
ATOM 1597 C C . GLU A 1 205 ? -38.065 7.773 75.522 1.00 77.94 205 GLU A C 1
ATOM 1599 O O . GLU A 1 205 ? -38.663 6.689 75.464 1.00 77.94 205 GLU A O 1
ATOM 1604 N N . PRO A 1 206 ? -36.797 7.888 75.069 1.00 72.69 206 PRO A N 1
ATOM 1605 C CA . PRO A 1 206 ? -36.027 6.740 74.599 1.00 72.69 206 PRO A CA 1
ATOM 1606 C C . PRO A 1 206 ? -35.850 5.737 75.742 1.00 72.69 206 PRO A C 1
ATOM 1608 O O . PRO A 1 206 ? -35.290 6.062 76.790 1.00 72.69 206 PRO A O 1
ATOM 1611 N N . ALA A 1 207 ? -36.313 4.504 75.543 1.00 69.12 207 ALA A N 1
ATOM 1612 C CA . ALA A 1 207 ? -36.198 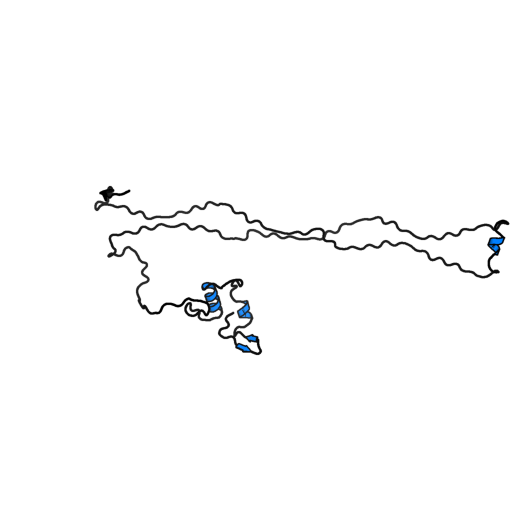3.470 76.560 1.00 69.12 207 ALA A CA 1
ATOM 1613 C C . ALA A 1 207 ? -34.722 3.043 76.700 1.00 69.12 207 ALA A C 1
ATOM 1615 O O . ALA A 1 207 ? -34.149 2.467 75.772 1.00 69.12 207 ALA A O 1
ATOM 1616 N N . GLU A 1 208 ? -34.079 3.321 77.843 1.00 61.31 208 GLU A N 1
ATOM 1617 C CA . GLU A 1 208 ? -32.707 2.860 78.105 1.00 61.31 208 GLU A CA 1
ATOM 1618 C C . GLU A 1 208 ? -32.644 1.321 78.080 1.00 61.31 208 GLU A C 1
ATOM 1620 O O . GLU A 1 208 ? -33.430 0.630 78.731 1.00 61.31 208 GLU A O 1
ATOM 1625 N N . GLY A 1 209 ? -31.711 0.783 77.289 1.00 48.09 209 GLY A N 1
ATOM 1626 C CA . GLY A 1 209 ? -31.640 -0.636 76.955 1.00 48.09 209 GLY A CA 1
ATOM 1627 C C . GLY A 1 209 ? -31.586 -1.569 78.166 1.00 48.09 209 GLY A C 1
ATOM 1628 O O . GLY A 1 209 ? -30.683 -1.497 78.999 1.00 48.09 209 GLY A O 1
ATOM 1629 N N . LEU A 1 210 ? -32.490 -2.548 78.183 1.00 44.28 210 LEU A N 1
ATOM 1630 C CA . LEU A 1 210 ? -32.258 -3.825 78.851 1.00 44.28 210 LEU A CA 1
ATOM 1631 C C . LEU A 1 210 ? -31.421 -4.712 77.926 1.00 44.28 210 LEU A C 1
ATOM 1633 O O . LEU A 1 210 ? -31.925 -5.691 77.381 1.00 44.28 210 LEU A O 1
ATOM 1637 N N . ASP A 1 211 ? -30.146 -4.378 77.737 1.00 46.53 211 ASP A N 1
ATOM 1638 C CA . ASP A 1 211 ? -29.221 -5.333 77.133 1.00 46.53 211 ASP A CA 1
ATOM 1639 C C . ASP A 1 211 ? -28.624 -6.215 78.243 1.00 46.53 211 ASP A C 1
ATOM 1641 O O . ASP A 1 211 ? -27.837 -5.769 79.080 1.00 46.53 211 ASP A O 1
ATOM 1645 N N . GLY A 1 212 ? -29.042 -7.485 78.267 1.00 39.91 212 GLY A N 1
ATOM 1646 C CA . GLY A 1 212 ? -28.270 -8.570 78.878 1.00 39.91 212 GLY A CA 1
ATOM 1647 C C . GLY A 1 212 ? -28.775 -9.175 80.196 1.00 39.91 212 GLY A C 1
ATOM 1648 O O . GLY A 1 212 ? -28.098 -9.092 81.221 1.00 39.91 212 GLY A O 1
ATOM 1649 N N . ALA A 1 213 ? -29.860 -9.957 80.156 1.00 38.03 213 ALA A N 1
ATOM 1650 C CA . ALA A 1 213 ? -30.095 -11.027 81.134 1.00 38.03 213 ALA A CA 1
ATOM 1651 C C . ALA A 1 213 ? -30.084 -12.420 80.469 1.00 38.03 213 ALA A C 1
ATOM 1653 O O . ALA A 1 213 ? -31.120 -13.000 80.181 1.00 38.03 213 ALA A O 1
ATOM 1654 N N . ARG A 1 214 ? -28.856 -12.937 80.301 1.00 40.59 214 ARG A N 1
ATOM 1655 C CA . ARG A 1 214 ? -28.406 -14.337 80.469 1.00 40.59 214 ARG A CA 1
ATOM 1656 C C . ARG A 1 214 ? -29.154 -15.468 79.740 1.00 40.59 214 ARG A C 1
ATOM 1658 O O . ARG A 1 214 ? -30.174 -15.958 80.207 1.00 40.59 214 ARG A O 1
ATOM 1665 N N . GLY A 1 215 ? -28.455 -16.066 78.776 1.00 30.27 215 GLY A N 1
ATOM 1666 C CA . GLY A 1 215 ? -28.370 -17.523 78.649 1.00 30.27 215 GLY A CA 1
ATOM 1667 C C . GLY A 1 215 ? -27.014 -17.999 79.174 1.00 30.27 215 GLY A C 1
ATOM 1668 O O . GLY A 1 215 ? -26.013 -17.921 78.469 1.00 30.27 215 GLY A O 1
ATOM 1669 N N . THR A 1 216 ? -26.960 -18.428 80.433 1.00 43.56 216 THR A N 1
ATOM 1670 C CA . THR A 1 216 ? -25.895 -19.298 80.948 1.00 43.56 216 THR A CA 1
ATOM 1671 C C . THR A 1 216 ? -26.140 -20.713 80.432 1.00 43.56 216 THR A C 1
ATOM 1673 O O . THR A 1 216 ? -27.208 -21.252 80.713 1.00 43.56 216 THR A O 1
ATOM 1676 N N . ASP A 1 217 ? -25.164 -21.325 79.764 1.00 37.53 217 ASP A N 1
ATOM 1677 C CA . ASP A 1 217 ? -25.064 -22.785 79.681 1.00 37.53 217 ASP A CA 1
ATOM 1678 C C . ASP A 1 217 ? -23.616 -23.205 79.972 1.00 37.53 217 ASP A C 1
ATOM 1680 O O . ASP A 1 217 ? -22.694 -22.973 79.188 1.00 37.53 217 ASP A O 1
ATOM 1684 N N . GLU A 1 218 ? -23.412 -23.743 81.176 1.00 41.91 218 GLU A N 1
ATOM 1685 C CA . GLU A 1 218 ? -22.260 -24.574 81.520 1.00 41.91 218 GLU A CA 1
ATOM 1686 C C . GLU A 1 218 ? -22.460 -25.954 80.876 1.00 41.91 218 GLU A C 1
ATOM 1688 O O . GLU A 1 218 ? -23.471 -26.597 81.147 1.00 41.91 218 GLU A O 1
ATOM 1693 N N . GLY A 1 219 ? -21.496 -26.470 80.096 1.00 35.72 219 GLY A N 1
ATOM 1694 C CA . GLY A 1 219 ? -21.737 -27.758 79.429 1.00 35.72 219 GLY A CA 1
ATOM 1695 C C . GLY A 1 219 ? -20.620 -28.422 78.616 1.00 35.72 219 GLY A C 1
ATOM 1696 O O . GLY A 1 219 ? -20.855 -28.799 77.482 1.00 35.72 219 GLY A O 1
ATOM 1697 N N . ILE A 1 220 ? -19.428 -28.598 79.197 1.00 45.22 220 ILE A N 1
ATOM 1698 C CA . ILE A 1 220 ? -18.491 -29.743 79.034 1.00 45.22 220 ILE A CA 1
ATOM 1699 C C . ILE A 1 220 ? -18.317 -30.437 77.645 1.00 45.22 220 ILE A C 1
ATOM 1701 O O . ILE A 1 220 ? -19.160 -31.229 77.240 1.00 45.22 220 ILE A O 1
ATOM 1705 N N . ASN A 1 221 ? -17.116 -30.361 77.041 1.00 40.91 221 ASN A N 1
ATOM 1706 C CA . ASN A 1 221 ? -16.136 -31.475 76.894 1.00 40.91 221 ASN A CA 1
ATOM 1707 C C . ASN A 1 221 ? -15.188 -31.347 75.680 1.00 40.91 221 ASN A C 1
ATOM 1709 O O . ASN A 1 221 ? -15.639 -31.335 74.543 1.00 40.91 221 ASN A O 1
ATOM 1713 N N . ARG A 1 222 ? -13.890 -31.447 76.015 1.00 45.69 222 ARG A N 1
ATOM 1714 C CA . ARG A 1 222 ? -12.711 -31.966 75.282 1.00 45.69 222 ARG A CA 1
ATOM 1715 C C . ARG A 1 222 ? -12.358 -31.442 73.894 1.00 45.69 222 ARG A C 1
ATOM 1717 O O . ARG A 1 222 ? -12.982 -31.869 72.905 1.00 45.69 222 ARG A O 1
#

pLDDT: mean 78.25, std 19.77, range [30.27, 98.31]

Radius of gyration: 51.12 Å; chains: 1; bounding box: 111×45×146 Å

Foldseek 3Di:
DDQPPWDDDPNDTHDPDDPVLVVPADPDDPPDDQDLVRVCSRCVSVVHDDDPVDPPDDDDDDDDDDDDDPDDPPPPPVPDPDDPPDDDKDKDDDDDDDDDDDDDDDDDDDDDDDDDDDDDDDKDKDDDDDDDDDDDPVCVCVVPVDDPDDDDDDDDDIDIDDDDDDDDDDDDDDDDDDDDDDDDDDDDDDDMDIDDDFDADPVGHGDDDPPDDDDDDDDDDD

Secondary structure (DSSP, 8-state):
---TTPEEETTEEE-SS-HHHHHSS----SSSPPPHHHHHHHHHHTTPPP-TT--SS--------------------S--TT--S-PPP-BPPP------------------------------B-------PPP-TTTHHHHTSSPSS----------BPPP------------------------------B-----B-TTS-B----------------

Sequence (222 aa):
VPLRDASEQDGALRARFDKATVKDAPKLDADGELSQREEGELYRYYGLEYSEAGSDKGLPEGGVSTGQTDRGVVGNDVSGRETDDAMTRSEEELRVGTTERETGRARLRKHVVTENVTKTVPVKREEIRVEREAITDANRDAATSGADLSEEEHEVVLHEEEVVVDKRAVPKERVRLDKDTVTEQREVSEQVRSEQVELIDAEGEPAEGLDGARGTDEGINR